Protein AF-A0A0F9LZ50-F1 (afdb_monomer)

Mean predicted aligned error: 14.3 Å

Secondary structure (DSSP, 8-state):
---------TTS----------EEEEEEEE-TT-------SEEEEPP--EEEEE-STT-EEETTEEEE-SEEEEEEEEEEEES-EEEEEEEEETTTTEEEEE---EEE--SSS--EEEEEEEEEEEESS-EEEEEEEEESS--TTTTT------SSSPEEEEEEEEEE-------EEEE-PPPTT--S-PPPSS-------EEEEE-STT-EEETTEEE--SS------------

Sequence (235 aa):
MFGSALRVALGQGLRVVPLVGVGFLIQDVKDEGVAGGTSSTGANTRVLNTVIVNTIPGAFLGSNQFTLDTGDYEIEAYVPTINSGRNRLYLYNVTDASVILIGQSCFSNLGGTAGGGMGFLRGRITLAATKTLELRQEIETGEVTNGFGVAMSDGVNKEVYATIYISEVSTVQNLLHVRDKKSTTVDGGTPSVGNNIRALNDAVTNEISGASVASDQITLGNGAYEIKAFVPCFR

Foldseek 3Di:
DDDDDDDDDPDDDPPPPPPPQQKWKWFDWAAAQAALFKDAAFKDFHATDDTPDHNQPPWDDDPRKIKDFFAKKKKKKKFKAKQQAWKEKFKAFPPVRDTFWTWDIDGFHHDDPIGIDMHITIDMGGDHGMTIITMMMHGRHMDGRHRQHGGPNPVDDIDTGMMMMMGGPDDDPFDWDWDQDDDPPDDQDDDDPDDDQGDGDDGPGGRQPPWDDDPSDIDHDPDDDDDDDDDDDDD

Solvent-accessible surface area (backbone atoms only — not comparable to full-atom values): 13831 Å² total; per-residue (Å²): 136,82,83,82,74,88,80,78,73,92,83,66,84,84,74,77,73,68,83,63,76,43,29,36,31,37,24,19,69,38,58,58,59,43,49,48,26,62,37,54,61,39,82,37,78,50,65,44,79,40,77,80,42,77,60,44,81,82,48,48,80,55,97,50,31,34,37,42,50,57,44,37,33,41,40,39,36,43,31,47,32,27,30,18,32,51,28,28,29,32,38,31,32,64,74,76,73,41,79,76,44,72,27,49,81,40,71,15,48,68,62,101,62,85,16,64,41,68,36,41,30,66,53,74,47,76,37,93,46,70,39,40,30,35,50,31,34,39,23,62,36,46,24,78,57,31,19,29,21,76,46,80,58,77,86,77,56,67,29,76,40,27,42,38,42,36,30,68,47,79,77,82,74,61,46,73,41,72,36,66,69,68,62,91,98,53,79,99,72,82,88,65,96,73,94,75,87,66,63,41,74,37,75,80,39,77,58,38,80,80,47,47,72,54,96,54,37,79,46,70,62,95,76,90,78,89,85,86,86,86,81,93,83,84,135

Nearest PDB structures (foldseek):
  4ous-assembly1_A  TM=6.756E-01  e=1.251E-04  Danio rerio
  4oum-assembly1_A  TM=6.384E-01  e=9.171E-05  Homo sapiens
  3qd6-assembly2_F  TM=6.678E-01  e=5.060E-04  Homo sapiens
  4mxv-assembly1_D  TM=6.090E-01  e=5.195E-03  Homo sapiens
  1uyy-assembly2_B  TM=3.787E-01  e=2.651E-03  Cellvibrio mixtus

pLDDT: mean 83.64, std 17.59, range [32.91, 98.69]

Organism: NCBI:txid412755

Radius of gyration: 25.34 Å; Cα contacts (8 Å, |Δi|>4): 527; chains: 1; bounding box: 66×64×54 Å

Structure (mmCIF, N/CA/C/O backbone):
data_AF-A0A0F9LZ50-F1
#
_entry.id   AF-A0A0F9LZ50-F1
#
loop_
_atom_site.group_PDB
_atom_site.id
_atom_site.type_symbol
_atom_site.label_atom_id
_atom_site.label_alt_id
_atom_site.label_comp_id
_atom_site.label_asym_id
_atom_site.label_entity_id
_atom_site.label_seq_id
_atom_site.pdbx_PDB_ins_code
_atom_site.Cartn_x
_atom_site.Cartn_y
_atom_site.Cartn_z
_atom_site.occupancy
_atom_site.B_iso_or_equiv
_atom_site.auth_seq_id
_atom_site.auth_comp_id
_atom_site.auth_asym_id
_atom_site.auth_atom_id
_atom_site.pdbx_PDB_model_num
ATOM 1 N N . MET A 1 1 ? -42.767 35.396 10.242 1.00 39.97 1 MET A N 1
ATOM 2 C CA . MET A 1 1 ? -42.544 33.944 10.400 1.00 39.97 1 MET A CA 1
ATOM 3 C C . MET A 1 1 ? -41.087 33.749 10.762 1.00 39.97 1 MET A C 1
ATOM 5 O O . MET A 1 1 ? -40.223 34.015 9.940 1.00 39.97 1 MET A O 1
ATOM 9 N N . PHE A 1 2 ? -40.824 33.447 12.029 1.00 34.47 2 PHE A N 1
ATOM 10 C CA . PHE A 1 2 ? -39.474 33.310 12.563 1.00 34.47 2 PHE A CA 1
ATOM 11 C C . PHE A 1 2 ? -38.861 32.000 12.066 1.00 34.47 2 PHE A C 1
ATOM 13 O O . PHE A 1 2 ? -39.447 30.938 12.262 1.00 34.47 2 PHE A O 1
ATOM 20 N N . GLY A 1 3 ? -37.698 32.086 11.419 1.00 36.25 3 GLY A N 1
ATOM 21 C CA . GLY A 1 3 ? -36.883 30.921 11.099 1.00 36.25 3 GLY A CA 1
ATOM 22 C C . GLY A 1 3 ? -36.436 30.255 12.395 1.00 36.25 3 GLY A C 1
ATOM 23 O O . GLY A 1 3 ? -35.693 30.844 13.179 1.00 36.25 3 GLY A O 1
ATOM 24 N N . SER A 1 4 ? -36.927 29.046 12.652 1.00 35.16 4 SER A N 1
ATOM 25 C CA . SER A 1 4 ? -36.500 28.254 13.798 1.00 35.16 4 SER A CA 1
ATOM 26 C C . SER A 1 4 ? -35.109 27.690 13.517 1.00 35.16 4 SER A C 1
ATOM 28 O O . SER A 1 4 ? -34.963 26.691 12.815 1.00 35.16 4 SER A O 1
ATOM 30 N N . ALA A 1 5 ? -34.082 28.340 14.060 1.00 34.00 5 ALA A N 1
ATOM 31 C CA . ALA A 1 5 ? -32.766 27.737 14.191 1.00 34.00 5 ALA A CA 1
ATOM 32 C C . ALA A 1 5 ? -32.864 26.505 15.107 1.00 34.00 5 ALA A C 1
ATOM 34 O O . ALA A 1 5 ? -33.432 26.570 16.202 1.00 34.00 5 ALA A O 1
ATOM 35 N N . LEU A 1 6 ? -32.312 25.387 14.639 1.00 33.41 6 LEU A N 1
ATOM 36 C CA . LEU A 1 6 ? -32.170 24.137 15.376 1.00 33.41 6 LEU A CA 1
ATOM 37 C C . LEU A 1 6 ? -31.376 24.390 16.670 1.00 33.41 6 LEU A C 1
ATOM 39 O O . LEU A 1 6 ? -30.189 24.704 16.626 1.00 33.41 6 LEU A O 1
ATOM 43 N N . ARG A 1 7 ? -32.028 24.270 17.831 1.00 37.94 7 ARG A N 1
ATOM 44 C CA . ARG A 1 7 ? -31.359 24.303 19.140 1.00 37.94 7 ARG A CA 1
ATOM 45 C C . ARG A 1 7 ? -30.908 22.886 19.492 1.00 37.94 7 ARG A C 1
ATOM 47 O O . ARG A 1 7 ? -31.743 22.035 19.782 1.00 37.94 7 ARG A O 1
ATOM 54 N N . VAL A 1 8 ? -29.600 22.638 19.462 1.00 37.81 8 VAL A N 1
ATOM 55 C CA . VAL A 1 8 ? -28.998 21.383 19.938 1.00 37.81 8 VAL A CA 1
ATOM 56 C C . VAL A 1 8 ? -28.913 21.435 21.465 1.00 37.81 8 VAL A C 1
ATOM 58 O O . VAL A 1 8 ? -28.361 22.381 22.026 1.00 37.81 8 VAL A O 1
ATOM 61 N N . ALA A 1 9 ? -29.490 20.441 22.140 1.00 37.03 9 ALA A N 1
ATOM 62 C CA . ALA A 1 9 ? -29.395 20.302 23.587 1.00 37.03 9 ALA A CA 1
ATOM 63 C C . ALA A 1 9 ? -27.949 19.963 23.989 1.00 37.03 9 ALA A C 1
ATOM 65 O O . ALA A 1 9 ? -27.369 18.987 23.512 1.00 37.03 9 ALA A O 1
ATOM 66 N N . LEU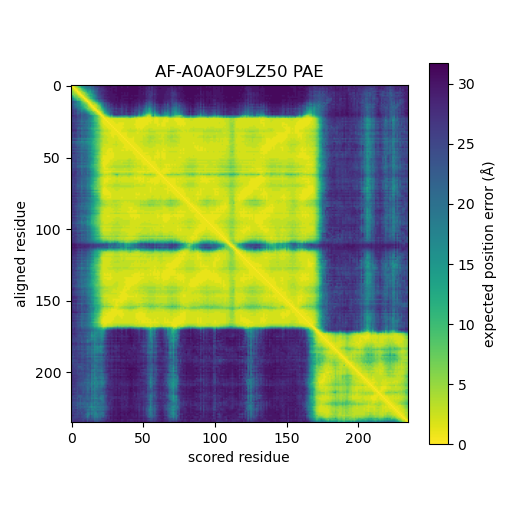 A 1 10 ? -27.374 20.778 24.874 1.00 43.84 10 LEU A N 1
ATOM 67 C CA . LEU A 1 10 ? -26.111 20.510 25.560 1.00 43.84 10 LEU A CA 1
ATOM 68 C C . LEU A 1 10 ? -26.287 19.231 26.396 1.00 43.84 10 LEU A C 1
ATOM 70 O O . LEU A 1 10 ? -26.940 19.267 27.435 1.00 43.84 10 LEU A O 1
ATOM 74 N N . GLY A 1 11 ? -25.771 18.091 25.927 1.00 41.59 11 GLY A N 1
ATOM 75 C CA . GLY A 1 11 ? -25.905 16.831 26.669 1.00 41.59 11 GLY A CA 1
ATOM 76 C C . GLY A 1 11 ? -25.261 15.588 26.055 1.00 41.59 11 GLY A C 1
ATOM 77 O O . GLY A 1 11 ? -24.896 14.690 26.801 1.00 41.59 11 GLY A O 1
ATOM 78 N N . GLN A 1 12 ? -25.053 15.529 24.739 1.00 41.41 12 GLN A N 1
ATOM 79 C CA . GLN A 1 12 ? -24.212 14.526 24.073 1.00 41.41 12 GLN A CA 1
ATOM 80 C C . GLN A 1 12 ? -23.581 15.221 22.867 1.00 41.41 12 GLN A C 1
ATOM 82 O O . GLN A 1 12 ? -24.294 15.815 22.058 1.00 41.41 12 GLN A O 1
ATOM 87 N N . GLY A 1 13 ? -22.250 15.244 22.797 1.00 35.62 13 GLY A N 1
ATOM 88 C CA . GLY A 1 13 ? -21.531 15.978 21.762 1.00 35.62 13 GLY A CA 1
ATOM 89 C C . GLY A 1 13 ? -21.979 15.539 20.372 1.00 35.62 13 GLY A C 1
ATOM 90 O O . GLY A 1 13 ? -21.878 14.365 20.025 1.00 35.62 13 GLY A O 1
ATOM 91 N N . LEU A 1 14 ? -22.435 16.490 19.558 1.00 35.56 14 LEU A N 1
ATOM 92 C CA . LEU A 1 14 ? -22.446 16.322 18.114 1.00 35.56 14 LEU A CA 1
ATOM 93 C C . LEU A 1 14 ? -20.980 16.205 17.681 1.00 35.56 14 LEU A C 1
ATOM 95 O O . LEU A 1 14 ? -20.334 17.199 17.353 1.00 35.56 14 LEU A O 1
ATOM 99 N N . ARG A 1 15 ? -20.430 14.990 17.712 1.00 41.78 15 ARG A N 1
ATOM 100 C CA . ARG A 1 15 ? -19.200 14.690 16.992 1.00 41.78 15 ARG A CA 1
ATOM 101 C C . ARG A 1 15 ? -19.603 14.564 15.530 1.00 41.78 15 ARG A C 1
ATOM 103 O O . ARG A 1 15 ? -19.824 13.470 15.024 1.00 41.78 15 ARG A O 1
ATOM 110 N N . VAL A 1 16 ? -19.717 15.708 14.855 1.00 32.91 16 VAL A N 1
ATOM 111 C CA . VAL A 1 16 ? -19.438 15.733 13.422 1.00 32.91 16 VAL A CA 1
ATOM 112 C C . VAL A 1 16 ? -17.995 15.252 13.340 1.00 32.91 16 VAL A C 1
ATOM 114 O O . VAL A 1 16 ? -17.081 16.000 13.670 1.00 32.91 16 VAL A O 1
ATOM 117 N N . VAL A 1 17 ? -17.786 13.970 13.044 1.00 42.19 17 VAL A N 1
ATOM 118 C CA . VAL A 1 17 ? -16.517 13.541 12.469 1.00 42.19 17 VAL A CA 1
ATOM 119 C C . VAL A 1 17 ? -16.655 14.011 11.039 1.00 42.19 17 VAL A C 1
ATOM 121 O O . VAL A 1 17 ? -17.386 13.368 10.280 1.00 42.19 17 VAL A O 1
ATOM 124 N N . PRO A 1 18 ? -16.104 15.176 10.655 1.00 38.25 18 PRO A N 1
ATOM 125 C CA . PRO A 1 18 ? -15.989 15.429 9.241 1.00 38.25 18 PRO A CA 1
ATOM 126 C C . PRO A 1 18 ? -15.269 14.204 8.679 1.00 38.25 18 PRO A C 1
ATOM 128 O O . PRO A 1 18 ? -14.261 13.767 9.239 1.00 38.25 18 PRO A O 1
ATOM 131 N N . LEU A 1 19 ? -15.777 13.641 7.588 1.00 45.00 19 LEU A N 1
ATOM 132 C CA . LEU A 1 19 ? -14.946 12.816 6.727 1.00 45.00 19 LEU A CA 1
ATOM 133 C C . LEU A 1 19 ? -13.920 13.763 6.075 1.00 45.00 19 LEU A C 1
ATOM 135 O O . LEU A 1 19 ? -13.904 13.949 4.865 1.00 45.00 19 LEU A O 1
ATOM 139 N N . VAL A 1 20 ? -13.093 14.442 6.882 1.00 48.53 20 VAL A N 1
ATOM 140 C CA . VAL A 1 20 ? -11.753 14.791 6.440 1.00 48.53 20 VAL A CA 1
ATOM 141 C C . VAL A 1 20 ? -11.175 13.419 6.185 1.00 48.53 20 VAL A C 1
ATOM 143 O O . VAL A 1 20 ? -11.044 12.648 7.131 1.00 48.53 20 VAL A O 1
ATOM 146 N N . GLY A 1 21 ? -10.998 13.052 4.917 1.00 54.62 21 GLY A N 1
ATOM 147 C CA . GLY A 1 21 ? -10.366 11.790 4.573 1.00 54.62 21 GLY A CA 1
ATOM 148 C C . GLY A 1 21 ? -9.048 11.729 5.328 1.00 54.62 21 GLY A C 1
ATOM 149 O O . GLY A 1 21 ? -8.116 12.445 4.970 1.00 54.62 21 GLY A O 1
ATOM 150 N N . VAL A 1 22 ? -9.016 10.956 6.416 1.00 66.50 22 VAL A N 1
ATOM 151 C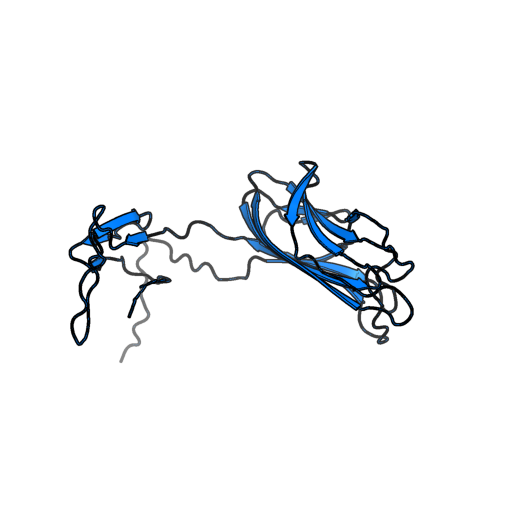 CA . VAL A 1 22 ? -7.811 10.739 7.204 1.00 66.50 22 VAL A CA 1
ATOM 152 C C . VAL A 1 22 ? -6.986 9.793 6.354 1.00 66.50 22 VAL A C 1
ATOM 154 O O . VAL A 1 22 ? -7.236 8.592 6.293 1.00 66.50 22 VAL A O 1
ATOM 157 N N . GLY A 1 23 ? -6.123 10.398 5.557 1.00 89.12 23 GLY A N 1
ATOM 158 C CA . GLY A 1 23 ? -5.354 9.765 4.514 1.00 89.12 23 GLY A CA 1
ATOM 159 C C . GLY A 1 23 ? -3.873 10.039 4.692 1.00 89.12 23 GLY A C 1
ATOM 160 O O . GLY A 1 23 ? -3.462 11.147 5.059 1.00 89.12 23 GLY A O 1
ATOM 161 N N . PHE A 1 24 ? -3.077 9.031 4.380 1.00 95.81 24 PHE A N 1
ATOM 162 C CA . PHE A 1 24 ? -1.648 9.150 4.177 1.00 95.81 24 PHE A CA 1
ATOM 163 C C . PHE A 1 24 ? -1.330 8.678 2.756 1.00 95.81 24 PHE A C 1
ATOM 165 O O . PHE A 1 24 ? -1.503 7.508 2.421 1.00 95.81 24 PHE A O 1
ATOM 172 N N . LEU A 1 25 ? -0.949 9.630 1.903 1.00 96.81 25 LEU A N 1
ATOM 173 C CA . LEU A 1 25 ? -0.619 9.435 0.496 1.00 96.81 25 LEU A CA 1
ATOM 174 C C . LEU A 1 25 ? 0.876 9.666 0.295 1.00 96.81 25 LEU A C 1
ATOM 176 O O . LEU A 1 25 ? 1.375 10.776 0.514 1.00 96.81 25 LEU A O 1
ATOM 180 N N . ILE A 1 26 ? 1.568 8.625 -0.158 1.00 98.19 26 ILE A N 1
ATOM 181 C CA . ILE A 1 26 ? 3.014 8.626 -0.369 1.00 98.19 26 ILE A CA 1
ATOM 182 C C . ILE A 1 26 ? 3.324 8.150 -1.784 1.00 98.19 26 ILE A C 1
ATOM 184 O O . ILE A 1 26 ? 2.657 7.251 -2.303 1.00 98.19 26 ILE A O 1
ATOM 188 N N . GLN A 1 27 ? 4.341 8.742 -2.405 1.00 98.50 27 GLN A N 1
ATOM 189 C CA . GLN A 1 27 ? 4.739 8.438 -3.773 1.00 98.50 27 GLN A CA 1
ATOM 190 C C . GLN A 1 27 ? 6.252 8.238 -3.934 1.00 98.50 27 GLN A C 1
ATOM 192 O O . GLN A 1 27 ? 7.057 8.798 -3.182 1.00 98.50 27 GLN A O 1
ATOM 197 N N . ASP A 1 28 ? 6.623 7.447 -4.946 1.00 98.38 28 ASP A N 1
ATOM 198 C CA . ASP A 1 28 ? 7.935 7.538 -5.602 1.00 98.38 28 ASP A CA 1
ATOM 199 C C . ASP A 1 28 ? 7.863 8.675 -6.612 1.00 98.38 28 ASP A C 1
ATOM 201 O O . ASP A 1 28 ? 7.183 8.528 -7.629 1.00 98.38 28 ASP A O 1
ATOM 205 N N . VAL A 1 29 ? 8.518 9.796 -6.329 1.00 98.19 29 VAL A N 1
ATOM 206 C CA . VAL A 1 29 ? 8.579 10.931 -7.249 1.00 98.19 29 VAL A CA 1
ATOM 207 C C . VAL A 1 29 ? 10.018 11.133 -7.688 1.00 98.19 29 VAL A C 1
ATOM 209 O O . VAL A 1 29 ? 10.925 11.211 -6.855 1.00 98.19 29 VAL A O 1
ATOM 212 N N . LYS A 1 30 ? 10.232 11.255 -8.994 1.00 98.06 30 LYS A N 1
ATOM 213 C CA . LYS A 1 30 ? 11.533 11.580 -9.578 1.00 98.06 30 LYS A CA 1
ATOM 214 C C . LYS A 1 30 ? 11.432 12.819 -10.452 1.00 98.06 30 LYS A C 1
ATOM 216 O O . LYS A 1 30 ? 10.338 13.230 -10.842 1.00 98.06 30 LYS A O 1
ATOM 221 N N . ASP A 1 31 ? 12.578 13.430 -10.722 1.00 98.00 31 ASP A N 1
ATOM 222 C CA . ASP A 1 31 ? 12.644 14.544 -11.661 1.00 98.00 31 ASP A CA 1
ATOM 223 C C . ASP A 1 31 ? 12.223 14.097 -13.068 1.00 98.00 31 ASP A C 1
ATOM 225 O O . ASP A 1 31 ? 12.249 12.908 -13.399 1.00 98.00 31 ASP A O 1
ATOM 229 N N . GLU A 1 32 ? 11.806 15.069 -13.875 1.00 97.44 32 GLU A N 1
ATOM 230 C CA . GLU A 1 32 ? 11.389 14.865 -15.263 1.00 97.44 32 GLU A CA 1
ATOM 231 C C . GLU A 1 32 ? 12.451 14.078 -16.051 1.00 97.44 32 GLU A C 1
ATOM 233 O O . GLU A 1 32 ? 13.658 14.272 -15.879 1.00 97.44 32 GLU A O 1
ATOM 238 N N . GLY A 1 33 ? 11.997 13.116 -16.861 1.00 96.31 33 GLY A N 1
ATOM 239 C CA . GLY A 1 33 ? 12.872 12.297 -17.701 1.00 96.31 33 GLY A CA 1
ATOM 240 C C . GLY A 1 33 ? 13.669 11.208 -16.972 1.00 96.31 33 GLY A C 1
ATOM 241 O O . GLY A 1 33 ? 14.345 10.404 -17.620 1.00 96.31 33 GLY A O 1
ATOM 242 N N . VAL A 1 34 ? 13.583 11.116 -15.642 1.00 97.62 34 VAL A N 1
ATOM 243 C CA . VAL A 1 34 ? 14.293 10.089 -14.870 1.00 97.62 34 VAL A CA 1
ATOM 244 C C . VAL A 1 34 ? 13.470 8.807 -14.805 1.00 97.62 34 VAL A C 1
ATOM 246 O O . VAL A 1 34 ? 12.376 8.788 -14.247 1.00 97.62 34 VAL A O 1
ATOM 249 N N . ALA A 1 35 ? 14.018 7.702 -15.319 1.00 95.75 35 ALA A N 1
ATOM 250 C CA . ALA A 1 35 ? 13.369 6.389 -15.304 1.00 95.75 35 ALA A CA 1
ATOM 251 C C . ALA A 1 35 ? 13.131 5.825 -13.884 1.00 95.75 35 ALA A C 1
ATOM 253 O O . ALA A 1 35 ? 13.821 6.155 -12.908 1.00 95.75 35 ALA A O 1
ATOM 254 N N . GLY A 1 36 ? 12.187 4.884 -13.776 1.00 95.19 36 GLY A N 1
ATOM 255 C CA . GLY A 1 36 ? 11.810 4.222 -12.523 1.00 95.19 36 GLY A CA 1
ATOM 256 C C . GLY A 1 36 ? 12.948 3.432 -11.872 1.00 95.19 36 GLY A C 1
ATOM 257 O O . GLY A 1 36 ? 12.949 3.245 -10.655 1.00 95.19 36 GLY A O 1
ATOM 258 N N . GLY A 1 37 ? 13.984 3.075 -12.630 1.00 95.75 37 GLY A N 1
ATOM 259 C CA . GLY A 1 37 ? 15.165 2.370 -12.143 1.00 95.75 37 GLY A CA 1
ATOM 260 C C . GLY A 1 37 ? 15.150 0.882 -12.479 1.00 95.75 37 GLY A C 1
ATOM 261 O O . GLY A 1 37 ? 14.170 0.340 -12.992 1.00 95.75 37 GLY A O 1
ATOM 262 N N . THR A 1 38 ? 16.277 0.232 -12.191 1.00 95.56 38 THR A N 1
ATOM 263 C CA . THR A 1 38 ? 16.490 -1.200 -12.418 1.00 95.56 38 THR A CA 1
ATOM 264 C C . THR A 1 38 ? 15.651 -2.044 -11.466 1.00 95.56 38 THR A C 1
ATOM 266 O O . THR A 1 38 ? 15.689 -1.834 -10.256 1.00 95.56 38 THR A O 1
ATOM 269 N N . SER A 1 39 ? 14.980 -3.052 -12.014 1.00 95.19 39 SER A N 1
ATOM 270 C CA . SER A 1 39 ? 14.388 -4.146 -11.248 1.00 95.19 39 SER A CA 1
ATOM 271 C C . SER A 1 39 ? 15.279 -5.387 -11.285 1.00 95.19 39 SER A C 1
ATOM 273 O O . SER A 1 39 ? 15.982 -5.624 -12.267 1.00 95.19 39 SER A O 1
ATOM 275 N N . SER A 1 40 ? 15.252 -6.190 -10.223 1.00 96.81 40 SER A N 1
ATOM 276 C CA . SER A 1 40 ? 15.987 -7.459 -10.131 1.00 96.81 40 SER A CA 1
ATOM 277 C C . SER A 1 40 ? 15.026 -8.632 -9.951 1.00 96.81 40 SER A C 1
ATOM 279 O O . SER A 1 40 ? 13.919 -8.453 -9.453 1.00 96.81 40 SER A O 1
ATOM 281 N N . THR A 1 41 ? 15.432 -9.846 -10.321 1.00 97.06 41 THR A N 1
ATOM 282 C CA . THR A 1 41 ? 14.652 -11.050 -9.994 1.00 97.06 41 THR A CA 1
ATOM 283 C C . THR A 1 41 ? 14.545 -11.224 -8.474 1.00 97.06 41 THR A C 1
ATOM 285 O O . THR A 1 41 ? 15.541 -11.098 -7.761 1.00 97.06 41 THR A O 1
ATOM 288 N N . GLY A 1 42 ? 13.345 -11.537 -7.986 1.00 97.56 42 GLY A N 1
ATOM 289 C CA . GLY A 1 42 ? 13.014 -11.699 -6.572 1.00 97.56 42 GLY A CA 1
ATOM 290 C C . GLY A 1 42 ? 12.294 -10.489 -5.972 1.00 97.56 42 GLY A C 1
ATOM 291 O O . GLY A 1 42 ? 11.642 -9.707 -6.671 1.00 97.56 42 GLY A O 1
ATOM 292 N N . ALA A 1 43 ? 12.413 -10.338 -4.654 1.00 97.25 43 ALA A N 1
ATOM 293 C CA . ALA A 1 43 ? 11.794 -9.250 -3.909 1.00 97.25 43 ALA A CA 1
ATOM 294 C C . ALA A 1 43 ? 12.595 -7.948 -4.048 1.00 97.25 43 ALA A C 1
ATOM 296 O O . ALA A 1 43 ? 13.770 -7.878 -3.691 1.00 97.25 43 ALA A O 1
ATOM 297 N N . ASN A 1 44 ? 11.927 -6.892 -4.500 1.00 97.69 44 ASN A N 1
ATOM 298 C CA . ASN A 1 44 ? 12.491 -5.555 -4.632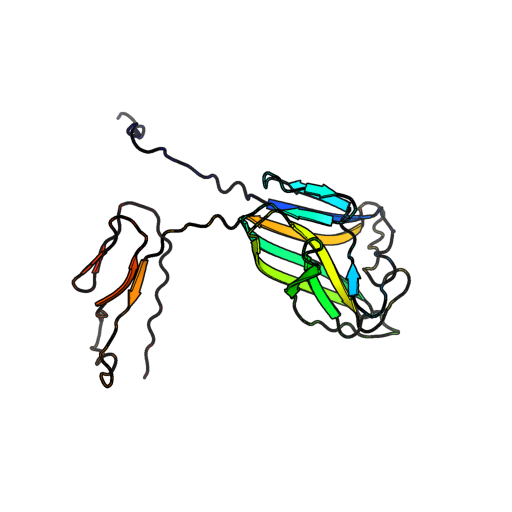 1.00 97.69 44 ASN A CA 1
ATOM 299 C C . ASN A 1 44 ? 11.724 -4.577 -3.744 1.00 97.69 44 ASN A C 1
ATOM 301 O O . ASN A 1 44 ? 10.497 -4.516 -3.824 1.00 97.69 44 ASN A O 1
ATOM 305 N N . THR A 1 45 ? 12.420 -3.770 -2.946 1.00 97.62 45 THR A N 1
ATOM 306 C CA . THR A 1 45 ? 11.788 -2.663 -2.216 1.00 97.62 45 THR A CA 1
ATOM 307 C C . THR A 1 45 ? 11.539 -1.503 -3.178 1.00 97.62 45 THR A C 1
ATOM 309 O O . THR A 1 45 ? 12.460 -1.027 -3.841 1.00 97.62 45 THR A O 1
ATOM 312 N N . ARG A 1 46 ? 10.284 -1.057 -3.275 1.00 97.44 46 ARG A N 1
ATOM 313 C CA . ARG A 1 46 ? 9.912 0.120 -4.066 1.00 97.44 46 ARG A CA 1
ATOM 314 C C . ARG A 1 46 ? 10.353 1.380 -3.337 1.00 97.44 46 ARG A C 1
ATOM 316 O O . ARG A 1 46 ? 10.338 1.423 -2.108 1.00 97.44 46 ARG A O 1
ATOM 323 N N . VAL A 1 47 ? 10.753 2.393 -4.100 1.00 96.94 47 VAL A N 1
ATOM 324 C CA . VAL A 1 47 ? 11.099 3.690 -3.522 1.00 96.94 47 VAL A CA 1
ATOM 325 C C . VAL A 1 47 ? 9.811 4.451 -3.178 1.00 96.94 47 VAL A C 1
ATOM 327 O O . VAL A 1 47 ? 8.834 4.371 -3.905 1.00 96.94 47 VAL A O 1
ATOM 330 N N . LEU A 1 48 ? 9.784 5.149 -2.052 1.00 98.25 48 LEU A N 1
ATOM 331 C CA . LEU A 1 48 ? 8.755 6.043 -1.544 1.00 98.25 48 LEU A CA 1
ATOM 332 C C . LEU A 1 48 ? 9.512 7.199 -0.896 1.00 98.25 48 LEU A C 1
ATOM 334 O O . LEU A 1 48 ? 10.216 7.020 0.099 1.00 98.25 48 LEU A O 1
ATOM 338 N N . ASN A 1 49 ? 9.426 8.383 -1.491 1.00 98.00 49 ASN A N 1
ATOM 339 C CA . ASN A 1 49 ? 10.285 9.510 -1.122 1.00 98.00 49 ASN A CA 1
ATOM 340 C C . ASN A 1 49 ? 9.519 10.815 -0.884 1.00 98.00 49 ASN A C 1
ATOM 342 O O . ASN A 1 49 ? 10.088 11.756 -0.336 1.00 98.00 49 ASN A O 1
ATOM 346 N N . THR A 1 50 ? 8.238 10.868 -1.251 1.00 98.06 50 THR A N 1
ATOM 347 C CA . THR A 1 50 ? 7.445 12.094 -1.196 1.00 98.06 50 THR A CA 1
ATOM 348 C C . THR A 1 50 ? 6.116 11.842 -0.505 1.00 98.06 50 THR A C 1
ATOM 350 O O . THR A 1 50 ? 5.337 10.989 -0.925 1.00 98.06 50 THR A O 1
ATOM 353 N N . VAL A 1 51 ? 5.834 12.622 0.537 1.00 97.94 51 VAL A N 1
ATOM 354 C CA . VAL A 1 51 ? 4.514 12.686 1.174 1.00 97.94 51 VAL A CA 1
ATOM 355 C C . VAL A 1 51 ? 3.683 13.748 0.461 1.00 97.94 51 VAL A C 1
ATOM 357 O O . VAL A 1 51 ? 4.073 14.912 0.432 1.00 97.94 51 VAL A O 1
ATOM 360 N N . ILE A 1 52 ? 2.537 13.354 -0.093 1.00 96.44 52 ILE A N 1
ATOM 361 C CA . ILE A 1 52 ? 1.602 14.272 -0.765 1.00 96.44 52 ILE A CA 1
ATOM 362 C C . ILE A 1 52 ? 0.556 14.786 0.221 1.00 96.44 52 ILE A C 1
ATOM 364 O O . ILE A 1 52 ? 0.270 15.978 0.281 1.00 96.44 52 ILE A O 1
ATOM 368 N N . VAL A 1 53 ? -0.001 13.876 1.019 1.00 93.75 53 VAL A N 1
ATOM 369 C CA . VAL A 1 53 ? -0.950 14.181 2.091 1.00 93.75 53 VAL A CA 1
ATOM 370 C C . VAL A 1 53 ? -0.592 13.304 3.271 1.00 93.75 53 VAL A C 1
ATOM 372 O O . VAL A 1 53 ? -0.381 12.110 3.094 1.00 93.75 53 VAL A O 1
ATOM 375 N N . ASN A 1 54 ? -0.566 13.869 4.472 1.00 94.38 54 ASN A N 1
ATOM 376 C CA . ASN A 1 54 ? -0.549 13.087 5.695 1.00 94.38 54 ASN A CA 1
ATOM 377 C C . ASN A 1 54 ? -1.454 13.745 6.727 1.00 94.38 54 ASN A C 1
ATOM 379 O O . ASN A 1 54 ? -1.184 14.846 7.202 1.00 94.38 54 ASN A O 1
ATOM 383 N N . THR A 1 55 ? -2.547 13.068 7.034 1.00 91.69 55 THR A N 1
ATOM 384 C CA . THR A 1 55 ? -3.520 13.499 8.043 1.00 91.69 55 THR A CA 1
ATOM 385 C C . THR A 1 55 ? -3.725 12.443 9.124 1.00 91.69 55 THR A C 1
ATOM 387 O O . THR A 1 55 ? -4.483 12.693 10.055 1.00 91.69 55 THR A O 1
ATOM 390 N N . ILE A 1 56 ? -3.028 11.302 9.025 1.00 91.44 56 ILE A N 1
ATOM 391 C CA . ILE A 1 56 ? -3.011 10.245 10.037 1.00 91.44 56 ILE A CA 1
ATOM 392 C C . ILE A 1 56 ? -2.009 10.657 11.130 1.00 91.44 56 ILE A C 1
ATOM 394 O O . ILE A 1 56 ? -0.811 10.761 10.845 1.00 91.44 56 ILE A O 1
ATOM 398 N N . PRO A 1 57 ? -2.447 10.922 12.375 1.00 89.00 57 PRO A N 1
ATOM 399 C CA . PRO A 1 57 ? -1.530 11.239 13.466 1.00 89.00 57 PRO A CA 1
ATOM 400 C C . PRO A 1 57 ? -0.523 10.105 13.698 1.00 89.00 57 PRO A C 1
ATOM 402 O O . PRO A 1 57 ? -0.884 8.936 13.648 1.00 89.00 57 PRO A O 1
ATOM 405 N N . GLY A 1 58 ? 0.746 10.444 13.938 1.00 91.12 58 GLY A N 1
ATOM 406 C CA . GLY A 1 58 ? 1.807 9.457 14.193 1.00 91.12 58 GLY A CA 1
ATOM 407 C C . GLY A 1 58 ? 2.353 8.751 12.945 1.00 91.12 58 GLY A C 1
ATOM 408 O O . GLY A 1 58 ? 3.473 8.238 12.975 1.00 91.12 58 GLY A O 1
ATOM 409 N N . ALA A 1 59 ? 1.641 8.796 11.814 1.00 96.44 59 ALA A N 1
ATOM 410 C CA . ALA A 1 59 ? 2.177 8.297 10.557 1.00 96.44 59 ALA A CA 1
ATOM 411 C C . ALA A 1 59 ? 3.310 9.199 10.049 1.00 96.44 59 ALA A C 1
ATOM 413 O O . ALA A 1 59 ? 3.189 10.427 10.050 1.00 96.44 59 ALA A O 1
ATOM 414 N N . PHE A 1 60 ? 4.410 8.610 9.580 1.00 96.56 60 PHE A N 1
ATOM 415 C CA . PHE A 1 60 ? 5.492 9.356 8.934 1.00 96.56 60 PHE A CA 1
ATOM 416 C C . PHE A 1 60 ? 6.192 8.522 7.859 1.00 96.56 60 PHE A C 1
ATOM 418 O O . PHE A 1 60 ? 6.123 7.297 7.867 1.00 96.56 60 PHE A O 1
ATOM 425 N N . LEU A 1 61 ? 6.876 9.200 6.932 1.00 98.38 61 LEU A N 1
ATOM 426 C CA . LEU A 1 61 ? 7.786 8.603 5.951 1.00 98.38 61 LEU A CA 1
ATOM 427 C C . LEU A 1 61 ? 9.226 8.958 6.335 1.00 98.38 61 LEU A C 1
ATOM 429 O O . LEU A 1 61 ? 9.542 10.136 6.500 1.00 98.38 61 LEU A O 1
ATOM 433 N N . GLY A 1 62 ? 10.102 7.963 6.450 1.00 95.25 62 GLY A N 1
ATOM 434 C CA . GLY A 1 62 ? 11.526 8.147 6.712 1.00 95.25 62 GLY A CA 1
ATOM 435 C C . GLY A 1 62 ? 12.364 7.061 6.043 1.00 95.25 62 GLY A C 1
ATOM 436 O O . GLY A 1 62 ? 12.047 5.881 6.133 1.00 95.25 62 GLY A O 1
ATOM 437 N N . SER A 1 63 ? 13.448 7.453 5.368 1.00 91.31 63 SER A N 1
ATOM 438 C CA . SER A 1 63 ? 14.414 6.528 4.750 1.00 91.31 63 SER A CA 1
ATOM 439 C C . SER A 1 63 ? 13.773 5.402 3.923 1.00 91.31 63 SER A C 1
ATOM 441 O O . SER A 1 63 ? 14.116 4.236 4.093 1.00 91.31 63 SER A O 1
ATOM 443 N N . ASN A 1 64 ? 12.850 5.754 3.021 1.00 94.19 64 ASN A N 1
ATOM 444 C CA . ASN A 1 64 ? 12.141 4.815 2.140 1.00 94.19 64 ASN A CA 1
ATOM 445 C C . ASN A 1 64 ? 11.154 3.847 2.829 1.00 94.19 64 ASN A C 1
ATOM 447 O O . ASN A 1 64 ? 10.675 2.886 2.230 1.00 94.19 64 ASN A O 1
ATOM 451 N N . GLN A 1 65 ? 10.846 4.088 4.096 1.00 98.00 65 GLN A N 1
ATOM 452 C CA . GLN A 1 65 ? 9.920 3.284 4.881 1.00 98.00 65 GLN A CA 1
ATOM 453 C C . GLN A 1 65 ? 8.934 4.211 5.569 1.00 98.00 65 GLN A C 1
ATOM 455 O O . GLN A 1 65 ? 9.248 5.363 5.865 1.00 98.00 65 GLN A O 1
ATOM 460 N N . PHE A 1 66 ? 7.730 3.729 5.829 1.00 98.50 66 PHE A N 1
ATOM 461 C CA . PHE A 1 66 ? 6.732 4.517 6.533 1.00 98.50 66 PHE A CA 1
ATOM 462 C C . PHE A 1 66 ? 6.290 3.798 7.790 1.00 98.50 66 PHE A C 1
ATOM 464 O O . PHE A 1 66 ? 6.266 2.570 7.838 1.00 98.50 66 PHE A O 1
ATOM 471 N N . THR A 1 67 ? 5.956 4.557 8.821 1.00 98.12 67 THR A N 1
ATOM 472 C CA . THR A 1 67 ? 5.429 3.990 10.055 1.00 98.12 67 THR A CA 1
ATOM 473 C C . THR A 1 67 ? 3.951 4.269 10.176 1.00 98.12 67 THR A C 1
ATOM 475 O O . THR A 1 67 ? 3.473 5.334 9.785 1.00 98.12 67 THR A O 1
ATOM 478 N N . LEU A 1 68 ? 3.246 3.311 10.759 1.00 97.31 68 LEU A N 1
ATOM 479 C CA . LEU A 1 68 ? 1.876 3.457 11.221 1.00 97.31 68 LEU A CA 1
ATOM 480 C C . LEU A 1 68 ? 1.830 3.000 12.675 1.00 97.31 68 LEU A C 1
ATOM 482 O O . LEU A 1 68 ? 2.506 2.031 13.035 1.00 97.31 68 LEU A O 1
ATOM 486 N N . ASP A 1 69 ? 1.056 3.702 13.494 1.00 96.31 69 ASP A N 1
ATOM 487 C CA . ASP A 1 69 ? 0.794 3.307 14.874 1.00 96.31 69 ASP A CA 1
ATOM 488 C C . ASP A 1 69 ? -0.183 2.117 14.935 1.00 96.31 69 ASP A C 1
ATOM 490 O O . ASP A 1 69 ? -0.513 1.486 13.929 1.00 96.31 69 ASP A O 1
ATOM 494 N N . THR A 1 70 ? -0.595 1.746 16.147 1.00 94.19 70 THR A N 1
ATOM 495 C CA . THR A 1 70 ? -1.651 0.745 16.338 1.00 94.19 70 THR A CA 1
ATOM 496 C C . THR A 1 70 ? -2.967 1.232 15.727 1.00 94.19 70 THR A C 1
ATOM 498 O O . THR A 1 70 ? -3.340 2.392 15.902 1.00 94.19 70 THR A O 1
ATOM 501 N N . GLY A 1 71 ? -3.685 0.352 15.035 1.00 90.94 71 GLY A N 1
ATOM 502 C CA . GLY A 1 71 ? -4.932 0.714 14.370 1.00 90.94 71 GLY A CA 1
ATOM 503 C C . GLY A 1 71 ? -5.338 -0.245 13.260 1.00 90.94 71 GLY A C 1
ATOM 504 O O . GLY A 1 71 ? -4.584 -1.139 12.869 1.00 90.94 71 GLY A O 1
ATOM 505 N N . ASP A 1 72 ? -6.547 -0.033 12.750 1.00 89.94 72 ASP A N 1
ATOM 506 C CA . ASP A 1 72 ? -7.042 -0.685 11.544 1.00 89.94 72 ASP A CA 1
ATOM 507 C C . ASP A 1 72 ? -6.850 0.258 10.354 1.00 89.94 72 ASP A C 1
ATOM 509 O O . ASP A 1 72 ? -7.192 1.439 10.419 1.00 89.94 72 ASP A O 1
ATOM 513 N N . TYR A 1 73 ? -6.329 -0.261 9.247 1.00 92.44 73 TYR A N 1
ATOM 514 C CA . TYR A 1 73 ? -6.016 0.535 8.063 1.00 92.44 73 TYR A CA 1
ATOM 515 C C . TYR A 1 73 ? -6.540 -0.135 6.800 1.00 92.44 73 TYR A C 1
ATOM 517 O O . TYR A 1 73 ? -6.424 -1.350 6.641 1.00 92.44 73 TYR A O 1
ATOM 525 N N . GLU A 1 74 ? -7.077 0.659 5.876 1.00 94.06 74 GLU A N 1
ATOM 526 C CA . GLU A 1 74 ? -7.325 0.259 4.495 1.00 94.06 74 GLU A CA 1
ATOM 527 C C . GLU A 1 74 ? -6.213 0.849 3.635 1.00 94.06 74 GLU A C 1
ATOM 529 O O . GLU A 1 74 ? -5.962 2.055 3.656 1.00 94.06 74 GLU A O 1
ATOM 534 N N . ILE A 1 75 ? -5.518 -0.035 2.925 1.00 96.38 75 ILE A N 1
ATOM 535 C CA . ILE A 1 75 ? -4.317 0.278 2.162 1.00 96.38 75 ILE A CA 1
ATOM 536 C C . ILE A 1 75 ? -4.566 -0.072 0.710 1.00 96.38 75 ILE A C 1
ATOM 538 O O . ILE A 1 75 ? -5.095 -1.141 0.402 1.00 96.38 75 ILE A O 1
ATOM 542 N N . GLU A 1 76 ? -4.134 0.818 -0.167 1.00 97.00 76 GLU A N 1
ATOM 543 C CA . GLU A 1 76 ? -4.159 0.657 -1.607 1.00 97.00 76 GLU A CA 1
ATOM 544 C C . GLU A 1 76 ? -2.823 1.113 -2.197 1.00 97.00 76 GLU A C 1
ATOM 546 O O . GLU A 1 76 ? -2.298 2.158 -1.819 1.00 97.00 76 GLU A O 1
ATOM 551 N N . ALA A 1 77 ? -2.243 0.333 -3.106 1.00 97.81 77 ALA A N 1
ATOM 552 C CA . ALA A 1 77 ? -0.978 0.658 -3.742 1.00 97.81 77 ALA A CA 1
ATOM 553 C C . ALA A 1 77 ? -0.947 0.261 -5.219 1.00 97.81 77 ALA A C 1
ATOM 555 O O . ALA A 1 77 ? -1.476 -0.781 -5.619 1.00 97.81 77 ALA A O 1
ATOM 556 N N . TYR A 1 78 ? -0.256 1.088 -6.000 1.00 96.50 78 TYR A N 1
ATOM 557 C CA . TYR A 1 78 ? -0.129 0.992 -7.448 1.00 96.50 78 TYR A CA 1
ATOM 558 C C . TYR A 1 78 ? 1.323 1.200 -7.868 1.00 96.50 78 TYR A C 1
ATOM 560 O O . TYR A 1 78 ? 1.961 2.160 -7.427 1.00 96.50 78 TYR A O 1
ATOM 568 N N . VAL A 1 79 ? 1.833 0.338 -8.752 1.00 96.81 79 VAL A N 1
ATOM 569 C CA . VAL A 1 79 ? 3.141 0.531 -9.400 1.00 96.81 79 VAL A CA 1
ATOM 570 C C . VAL A 1 79 ? 3.088 0.097 -10.867 1.00 96.81 79 VAL A C 1
ATOM 572 O O . VAL A 1 79 ? 2.391 -0.871 -11.184 1.00 96.81 79 VAL A O 1
ATOM 575 N N . PRO A 1 80 ? 3.837 0.741 -11.774 1.00 94.69 80 PRO A N 1
ATOM 576 C CA . PRO A 1 80 ? 4.052 0.209 -13.106 1.00 94.69 80 PRO A CA 1
ATOM 577 C C . PRO A 1 80 ? 5.013 -0.985 -13.056 1.00 94.69 80 PRO A C 1
ATOM 579 O O . PRO A 1 80 ? 5.900 -1.084 -12.202 1.00 94.69 80 PRO A O 1
ATOM 582 N N . THR A 1 81 ? 4.832 -1.899 -14.003 1.00 89.50 81 THR A N 1
ATOM 583 C CA . THR A 1 81 ? 5.662 -3.095 -14.177 1.00 89.50 81 THR A CA 1
ATOM 584 C C . THR A 1 81 ? 6.046 -3.206 -15.639 1.00 89.50 81 THR A C 1
ATOM 586 O O . THR A 1 81 ? 5.170 -3.075 -16.495 1.00 89.50 81 THR A O 1
ATOM 589 N N . ILE A 1 82 ? 7.310 -3.478 -15.941 1.00 90.38 82 ILE A N 1
ATOM 590 C CA . ILE A 1 82 ? 7.772 -3.649 -17.319 1.00 90.38 82 ILE A CA 1
ATOM 591 C C . ILE A 1 82 ? 8.703 -4.849 -17.401 1.00 90.38 82 ILE A C 1
ATOM 593 O O . ILE A 1 82 ? 9.526 -5.045 -16.507 1.00 90.38 82 ILE A O 1
ATOM 597 N N . ASN A 1 83 ? 8.529 -5.671 -18.438 1.00 91.06 83 ASN A N 1
ATOM 598 C CA . ASN A 1 83 ? 9.386 -6.828 -18.724 1.00 91.06 83 ASN A CA 1
ATOM 599 C C . ASN A 1 83 ? 9.647 -7.744 -17.514 1.00 91.06 83 ASN A C 1
ATOM 601 O O . ASN A 1 83 ? 10.696 -8.368 -17.405 1.00 91.06 83 ASN A O 1
ATOM 605 N N . SER A 1 84 ? 8.685 -7.825 -16.592 1.00 91.81 84 SER A N 1
ATOM 606 C CA . SER A 1 84 ? 8.888 -8.430 -15.275 1.00 91.81 84 SER A CA 1
ATOM 607 C C . SER A 1 84 ? 8.517 -9.911 -15.241 1.00 91.81 84 SER A C 1
ATOM 609 O O . SER A 1 84 ? 8.825 -10.592 -14.263 1.00 91.81 84 SER A O 1
ATOM 611 N N . GLY A 1 85 ? 7.811 -10.407 -16.264 1.00 93.44 85 GLY A N 1
ATOM 612 C CA . GLY A 1 85 ? 7.171 -11.717 -16.228 1.00 93.44 85 GLY A CA 1
ATOM 613 C C . GLY A 1 85 ? 6.093 -11.729 -15.151 1.00 93.44 85 GLY A C 1
ATOM 614 O O . GLY A 1 85 ? 5.354 -10.753 -14.968 1.00 93.44 85 GLY A O 1
ATOM 615 N N . ARG A 1 86 ? 6.014 -12.822 -14.395 1.00 94.75 86 ARG A N 1
ATOM 616 C CA . ARG A 1 86 ? 5.179 -12.916 -13.196 1.00 94.75 86 ARG A CA 1
ATOM 617 C C . ARG A 1 86 ? 5.669 -11.926 -12.152 1.00 94.75 86 ARG A C 1
ATOM 619 O O . ARG A 1 86 ? 6.844 -11.891 -11.800 1.00 94.75 86 ARG A O 1
ATOM 626 N N . ASN A 1 87 ? 4.745 -11.146 -11.620 1.00 95.75 87 ASN A N 1
ATOM 627 C CA . ASN A 1 87 ? 5.045 -10.168 -10.593 1.00 95.75 87 ASN A CA 1
ATOM 628 C C . ASN A 1 87 ? 3.856 -9.982 -9.646 1.00 95.75 87 ASN A C 1
ATOM 630 O O . ASN A 1 87 ? 2.727 -10.362 -9.966 1.00 95.75 87 ASN A O 1
ATOM 634 N N . ARG A 1 88 ? 4.110 -9.436 -8.456 1.00 96.44 88 ARG A N 1
ATOM 635 C CA . ARG A 1 88 ? 3.067 -8.996 -7.514 1.00 96.44 88 ARG A CA 1
ATOM 636 C C . ARG A 1 88 ? 3.634 -8.039 -6.479 1.00 96.44 88 ARG A C 1
ATOM 638 O O . ARG A 1 88 ? 4.832 -8.059 -6.219 1.00 96.44 88 ARG A O 1
ATOM 645 N N . LEU A 1 89 ? 2.773 -7.246 -5.855 1.00 98.19 89 LEU A N 1
ATOM 646 C CA . LEU A 1 89 ? 3.156 -6.380 -4.740 1.00 98.19 89 LEU A CA 1
ATOM 647 C C . LEU A 1 89 ? 2.966 -7.070 -3.386 1.00 98.19 89 LEU A C 1
ATOM 649 O O . LEU A 1 89 ? 2.108 -7.940 -3.238 1.00 98.19 89 LEU A O 1
ATOM 653 N N . TYR A 1 90 ? 3.715 -6.617 -2.387 1.00 96.44 90 TYR A N 1
ATOM 654 C CA . TYR A 1 90 ? 3.523 -6.948 -0.981 1.00 96.44 90 TYR A CA 1
ATOM 655 C C . TYR A 1 90 ? 3.688 -5.707 -0.119 1.00 96.44 90 TYR A C 1
ATOM 657 O O . TYR A 1 90 ? 4.568 -4.884 -0.368 1.00 96.44 90 TYR A O 1
ATOM 665 N N . LEU A 1 91 ? 2.911 -5.630 0.953 1.00 98.44 91 LEU A N 1
ATOM 666 C CA . LEU A 1 91 ? 3.234 -4.771 2.077 1.00 98.44 91 LEU A CA 1
ATOM 667 C C . LEU A 1 91 ? 4.053 -5.589 3.072 1.00 98.44 91 LEU A C 1
ATOM 669 O O . LEU A 1 91 ? 3.571 -6.592 3.609 1.00 98.44 91 LEU A O 1
ATOM 673 N N . TYR A 1 92 ? 5.297 -5.178 3.286 1.00 98.69 92 TYR A N 1
ATOM 674 C CA . TYR A 1 92 ? 6.221 -5.852 4.183 1.00 98.69 92 TYR A CA 1
ATOM 675 C C . TYR A 1 92 ? 6.357 -5.073 5.486 1.00 98.69 92 TYR A C 1
ATOM 677 O O . TYR A 1 92 ? 6.628 -3.875 5.483 1.00 98.69 92 TYR A O 1
ATOM 685 N N . ASN A 1 93 ? 6.180 -5.771 6.600 1.00 98.44 93 ASN A N 1
ATOM 686 C CA . ASN A 1 93 ? 6.441 -5.280 7.938 1.00 98.44 93 ASN A CA 1
ATOM 687 C C . ASN A 1 93 ? 7.913 -5.523 8.269 1.00 98.44 93 ASN A C 1
ATOM 689 O O . ASN A 1 93 ? 8.341 -6.655 8.502 1.00 98.44 93 ASN A O 1
ATOM 693 N N . VAL A 1 94 ? 8.685 -4.440 8.264 1.00 98.38 94 VAL A N 1
ATOM 694 C CA . VAL A 1 94 ? 10.124 -4.441 8.535 1.00 98.38 94 VAL A CA 1
ATOM 695 C C . VAL A 1 94 ? 10.390 -4.768 9.999 1.00 98.38 94 VAL A C 1
ATOM 697 O O . VAL A 1 94 ? 11.325 -5.509 10.290 1.00 98.38 94 VAL A O 1
ATOM 700 N N . THR A 1 95 ? 9.544 -4.273 10.907 1.00 98.06 95 THR A N 1
ATOM 701 C CA . THR A 1 95 ? 9.661 -4.505 12.353 1.00 98.06 95 THR A CA 1
ATOM 702 C C . THR A 1 95 ? 9.573 -5.989 12.703 1.00 98.06 95 THR A C 1
ATOM 704 O O . THR A 1 95 ? 10.386 -6.479 13.480 1.00 98.06 95 THR A O 1
ATOM 707 N N . ASP A 1 96 ? 8.621 -6.709 12.103 1.00 97.75 96 ASP A N 1
ATOM 708 C CA . ASP A 1 96 ? 8.359 -8.123 12.412 1.00 97.75 96 ASP A CA 1
ATOM 709 C C . ASP A 1 96 ? 8.884 -9.084 11.330 1.00 97.75 96 ASP A C 1
ATOM 711 O O . ASP A 1 96 ? 8.559 -10.271 11.342 1.00 97.75 96 ASP A O 1
ATOM 715 N N . ALA A 1 97 ? 9.651 -8.570 10.366 1.00 97.75 97 ALA A N 1
ATOM 716 C CA . ALA A 1 97 ? 10.223 -9.311 9.244 1.00 97.75 97 ALA A CA 1
ATOM 717 C C . ALA A 1 97 ? 9.225 -10.238 8.511 1.00 97.75 97 ALA A C 1
ATOM 719 O O . ALA A 1 97 ? 9.512 -11.407 8.244 1.00 97.75 97 ALA A O 1
ATOM 720 N N . SER A 1 98 ? 8.036 -9.725 8.188 1.00 97.19 98 SER A N 1
ATOM 721 C CA . SER A 1 98 ? 6.956 -10.524 7.594 1.00 97.19 98 SER A CA 1
ATOM 722 C C . SER A 1 98 ? 6.150 -9.761 6.546 1.00 97.19 98 SER A C 1
ATOM 724 O O . SER A 1 98 ? 6.023 -8.541 6.585 1.00 97.19 98 SER A O 1
ATOM 726 N N . VAL A 1 99 ? 5.580 -10.489 5.584 1.00 97.75 99 VAL A N 1
ATOM 727 C CA . VAL A 1 99 ? 4.590 -9.931 4.652 1.00 97.75 99 VAL A CA 1
ATOM 728 C C . VAL A 1 99 ? 3.235 -9.886 5.352 1.00 97.75 99 VAL A C 1
ATOM 730 O O . VAL A 1 99 ? 2.763 -10.916 5.826 1.00 97.75 99 VAL A O 1
ATOM 733 N N . ILE A 1 100 ? 2.605 -8.710 5.386 1.00 96.00 100 ILE A N 1
ATOM 734 C CA . ILE A 1 100 ? 1.319 -8.494 6.074 1.00 96.00 100 ILE A CA 1
ATOM 735 C C . ILE A 1 100 ? 0.149 -8.246 5.118 1.00 96.00 100 ILE A C 1
ATOM 737 O O . ILE A 1 100 ? -1.004 -8.373 5.517 1.00 96.00 100 ILE A O 1
ATOM 741 N N . LEU A 1 101 ? 0.425 -7.930 3.850 1.00 96.62 101 LEU A N 1
ATOM 742 C CA . LEU A 1 101 ? -0.594 -7.847 2.806 1.00 96.62 101 LEU A CA 1
ATOM 743 C C . LEU A 1 101 ? -0.001 -8.259 1.456 1.00 96.62 101 LEU A C 1
ATOM 745 O O . LEU A 1 101 ? 1.101 -7.839 1.103 1.00 96.62 101 LEU A O 1
ATOM 749 N N . ILE A 1 102 ? -0.728 -9.088 0.707 1.00 96.75 102 ILE A N 1
ATOM 750 C CA . ILE A 1 102 ? -0.315 -9.609 -0.601 1.00 96.75 102 ILE A CA 1
ATOM 751 C C . ILE A 1 102 ? -1.212 -9.005 -1.681 1.00 96.75 102 ILE A C 1
ATOM 753 O O . ILE A 1 102 ? -2.435 -9.054 -1.579 1.00 96.75 102 ILE A O 1
ATOM 757 N N . GLY A 1 103 ? -0.591 -8.439 -2.714 1.00 94.62 103 GLY A N 1
ATOM 758 C CA . GLY A 1 103 ? -1.264 -7.903 -3.889 1.00 94.62 103 GLY A CA 1
ATOM 759 C C . GLY A 1 103 ? -1.607 -8.967 -4.931 1.00 94.62 103 GLY A C 1
ATOM 760 O O . GLY A 1 103 ? -1.273 -10.149 -4.808 1.00 94.62 103 GLY A O 1
ATOM 761 N N . GLN A 1 104 ? -2.271 -8.531 -5.997 1.00 93.19 104 GLN A N 1
ATOM 762 C CA . GLN A 1 104 ? -2.676 -9.411 -7.085 1.00 93.19 104 GLN A CA 1
ATOM 763 C C . GLN A 1 104 ? -1.455 -9.945 -7.850 1.00 93.19 104 GLN A C 1
ATOM 765 O O . GLN A 1 104 ? -0.464 -9.244 -8.048 1.00 93.19 104 GLN A O 1
ATOM 770 N N . SER A 1 105 ? -1.534 -11.205 -8.290 1.00 92.94 105 SER A N 1
ATOM 771 C CA . SER A 1 105 ? -0.558 -11.757 -9.233 1.00 92.94 105 SER A CA 1
ATOM 772 C C . SER A 1 105 ? -0.819 -11.207 -10.629 1.00 92.94 105 SER A C 1
ATOM 774 O O . SER A 1 105 ? -1.904 -11.405 -11.175 1.00 92.94 105 SER A O 1
ATOM 776 N N . CYS A 1 106 ? 0.186 -10.558 -11.198 1.00 89.69 106 CYS A N 1
ATOM 777 C CA . CYS A 1 106 ? 0.161 -9.977 -12.530 1.00 89.69 106 CYS A CA 1
ATOM 778 C C . CYS A 1 106 ? 1.236 -10.627 -13.412 1.00 89.69 106 CYS A C 1
ATOM 780 O O . CYS A 1 106 ? 2.161 -11.283 -12.928 1.00 89.69 106 CYS A O 1
ATOM 782 N N . PHE A 1 107 ? 1.105 -10.443 -14.723 1.00 89.88 107 PHE A N 1
ATOM 783 C CA . PHE A 1 107 ? 2.107 -10.845 -15.701 1.00 89.88 107 PHE A CA 1
ATOM 784 C C . PHE A 1 107 ? 2.356 -9.689 -16.667 1.00 89.88 107 PHE A C 1
ATOM 786 O O . PHE A 1 107 ? 1.399 -9.113 -17.185 1.00 89.88 107 PHE A O 1
ATOM 793 N N . SER A 1 108 ? 3.621 -9.362 -16.913 1.00 89.88 108 SER A N 1
ATOM 794 C CA . SER A 1 108 ? 4.038 -8.442 -17.970 1.00 89.88 108 SER A CA 1
ATOM 795 C C . SER A 1 108 ? 4.950 -9.174 -18.955 1.00 89.88 108 SER A C 1
ATOM 797 O O . SER A 1 108 ? 5.808 -9.961 -18.553 1.00 89.88 108 SER A O 1
ATOM 79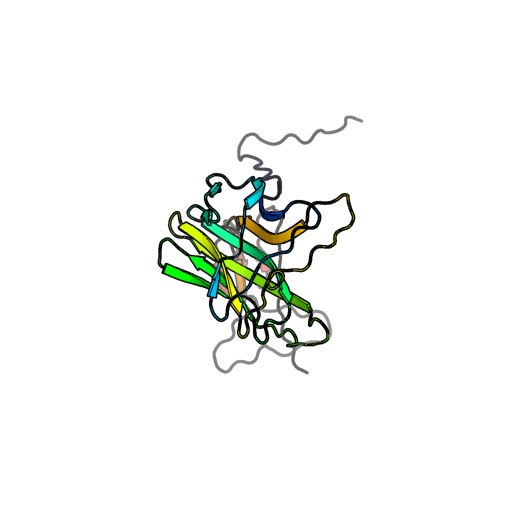9 N N . ASN A 1 109 ? 4.723 -8.971 -20.258 1.00 86.69 109 ASN A N 1
ATOM 800 C CA . ASN A 1 109 ? 5.465 -9.678 -21.308 1.00 86.69 109 ASN A CA 1
ATOM 801 C C . ASN A 1 109 ? 6.969 -9.401 -21.221 1.00 86.69 109 ASN A C 1
ATOM 803 O O . ASN A 1 109 ? 7.371 -8.283 -20.924 1.00 86.69 109 ASN A O 1
ATOM 807 N N . LEU A 1 110 ? 7.778 -10.412 -21.540 1.00 83.62 110 LEU A N 1
ATOM 808 C CA . LEU A 1 110 ? 9.237 -10.327 -21.590 1.00 83.62 110 LEU A CA 1
ATOM 809 C C . LEU A 1 110 ? 9.708 -9.951 -23.011 1.00 83.62 110 LEU A C 1
ATOM 811 O O . LEU A 1 110 ? 9.304 -10.603 -23.971 1.00 83.62 110 LEU A O 1
ATOM 815 N N . GLY A 1 111 ? 10.614 -8.972 -23.137 1.00 68.31 111 GLY A N 1
ATOM 816 C CA . GLY A 1 111 ? 11.438 -8.724 -24.336 1.00 68.31 111 GLY A CA 1
ATOM 817 C C . GLY A 1 111 ? 10.792 -8.000 -25.539 1.00 68.31 111 GLY A C 1
ATOM 818 O O . GLY A 1 111 ? 9.595 -8.083 -25.789 1.00 68.31 111 GLY A O 1
ATOM 819 N N . GLY A 1 112 ? 11.640 -7.309 -26.323 1.00 61.84 112 GLY A N 1
ATOM 820 C CA . GLY A 1 112 ? 11.441 -6.820 -27.706 1.00 61.84 112 GLY A CA 1
ATOM 821 C C . GLY A 1 112 ? 10.408 -5.709 -27.940 1.00 61.84 112 GLY A C 1
ATOM 822 O O . GLY A 1 112 ? 10.725 -4.681 -28.531 1.00 61.84 112 GLY A O 1
ATOM 823 N N . THR A 1 113 ? 9.181 -5.902 -27.465 1.00 60.41 113 THR A N 1
ATOM 824 C CA . THR A 1 113 ? 8.123 -4.885 -27.445 1.00 60.41 113 THR A CA 1
ATOM 825 C C . THR A 1 113 ? 7.761 -4.710 -25.982 1.00 60.41 113 THR A C 1
ATOM 827 O O . THR A 1 113 ? 7.163 -5.613 -25.407 1.00 60.41 113 THR A O 1
ATOM 830 N N . ALA A 1 114 ? 8.218 -3.622 -25.357 1.00 63.50 114 ALA A N 1
ATOM 831 C CA . ALA A 1 114 ? 8.205 -3.467 -23.905 1.00 63.50 114 ALA A CA 1
ATOM 832 C C . ALA A 1 114 ? 6.817 -3.775 -23.311 1.00 63.50 114 ALA A C 1
ATOM 834 O O . ALA A 1 114 ? 5.854 -3.027 -23.498 1.00 63.50 114 ALA A O 1
ATOM 835 N N . GLY A 1 115 ? 6.712 -4.924 -22.643 1.00 72.50 115 GLY A N 1
ATOM 836 C CA . GLY A 1 115 ? 5.470 -5.419 -22.079 1.00 72.50 115 GLY A CA 1
ATOM 837 C C . GLY A 1 115 ? 5.166 -4.652 -20.810 1.00 72.50 115 GLY A C 1
ATOM 838 O O . GLY A 1 115 ? 5.725 -4.964 -19.763 1.00 72.50 115 GLY A O 1
ATOM 839 N N . GLY A 1 116 ? 4.316 -3.633 -20.909 1.00 80.81 116 GLY A N 1
ATOM 840 C CA . GLY A 1 116 ? 3.851 -2.864 -19.761 1.00 80.81 116 GLY A CA 1
ATOM 841 C C . GLY A 1 116 ? 2.742 -3.576 -18.988 1.00 80.81 116 GLY A C 1
ATOM 842 O O . GLY A 1 116 ? 2.002 -4.401 -19.523 1.00 80.81 116 GLY A O 1
ATOM 843 N N . GLY A 1 117 ? 2.614 -3.229 -17.717 1.00 87.94 117 GLY A N 1
ATOM 844 C CA . GLY A 1 117 ? 1.549 -3.682 -16.837 1.00 87.94 117 GLY A CA 1
ATOM 845 C C . GLY A 1 117 ? 1.485 -2.828 -15.578 1.00 87.94 117 GLY A C 1
ATOM 846 O O . GLY A 1 117 ? 2.287 -1.910 -15.389 1.00 87.94 117 GLY A O 1
ATOM 847 N N . MET A 1 118 ? 0.531 -3.148 -14.710 1.00 90.94 118 MET A N 1
ATOM 848 C CA . MET A 1 118 ? 0.355 -2.478 -13.428 1.00 90.94 118 MET A CA 1
ATOM 849 C C . MET A 1 118 ? 0.228 -3.518 -12.317 1.00 90.94 118 MET A C 1
ATOM 851 O O . MET A 1 118 ? -0.547 -4.472 -12.417 1.00 90.94 118 MET A O 1
ATOM 855 N N . GLY A 1 119 ? 1.009 -3.328 -11.260 1.00 93.25 119 GLY A N 1
ATOM 856 C CA . GLY A 1 119 ? 0.875 -4.047 -10.007 1.00 93.25 119 GLY A CA 1
ATOM 857 C C . GLY A 1 119 ? -0.143 -3.340 -9.123 1.00 93.25 119 GLY A C 1
ATOM 858 O O . GLY A 1 119 ? -0.137 -2.112 -9.030 1.00 93.25 119 GLY A O 1
ATOM 859 N N . PHE A 1 120 ? -0.997 -4.123 -8.470 1.00 94.62 120 PHE A N 1
ATOM 860 C CA . PHE A 1 120 ? -2.023 -3.618 -7.567 1.00 94.62 120 PHE A CA 1
ATOM 861 C C . PHE A 1 120 ? -2.024 -4.391 -6.249 1.00 94.62 120 PHE A C 1
ATOM 863 O O . PHE A 1 120 ? -1.934 -5.623 -6.231 1.00 94.62 120 PHE A O 1
ATOM 870 N N . LEU A 1 121 ? -2.146 -3.665 -5.143 1.00 96.38 121 LEU A N 1
ATOM 871 C CA . LEU A 1 121 ? -2.335 -4.213 -3.807 1.00 96.38 121 LEU A CA 1
ATOM 872 C C . LEU A 1 121 ? -3.429 -3.422 -3.113 1.00 96.38 121 LEU A C 1
ATOM 874 O O . LEU A 1 121 ? -3.356 -2.202 -3.041 1.00 96.38 121 LEU A O 1
ATOM 878 N N . ARG A 1 122 ? -4.427 -4.122 -2.578 1.00 94.94 122 ARG A N 1
ATOM 879 C CA . ARG A 1 122 ? -5.449 -3.522 -1.729 1.00 94.94 122 ARG A CA 1
ATOM 880 C C . ARG A 1 122 ? -5.866 -4.486 -0.642 1.00 94.94 122 ARG A C 1
ATOM 882 O O . ARG A 1 122 ? -6.002 -5.682 -0.890 1.00 94.94 122 ARG A O 1
ATOM 889 N N . GLY A 1 123 ? -6.104 -3.962 0.548 1.00 90.38 123 GLY A N 1
ATOM 890 C CA . GLY A 1 123 ? -6.632 -4.752 1.646 1.00 90.38 123 GLY A CA 1
ATOM 891 C C . GLY A 1 123 ? -6.717 -3.973 2.941 1.00 90.38 123 GLY A C 1
ATOM 892 O O . GLY A 1 123 ? -6.346 -2.803 3.011 1.00 90.38 123 GLY A O 1
ATOM 893 N N . ARG A 1 124 ? -7.219 -4.657 3.968 1.00 92.69 124 ARG A N 1
ATOM 894 C CA . ARG A 1 124 ? -7.263 -4.146 5.334 1.00 92.69 124 ARG A CA 1
ATOM 895 C C . ARG A 1 124 ? -6.253 -4.877 6.197 1.00 92.69 124 ARG A C 1
ATOM 897 O O . ARG A 1 124 ? -6.108 -6.091 6.064 1.00 92.69 124 ARG A O 1
ATOM 904 N N . ILE A 1 125 ? -5.587 -4.136 7.070 1.00 92.94 125 ILE A N 1
ATOM 905 C CA . ILE A 1 125 ? -4.670 -4.674 8.072 1.00 92.94 125 ILE A CA 1
ATOM 906 C C . ILE A 1 125 ? -5.035 -4.126 9.448 1.00 92.94 125 ILE A C 1
ATOM 908 O O . ILE A 1 125 ? -5.550 -3.016 9.554 1.00 92.94 125 ILE A O 1
ATOM 912 N N . THR A 1 126 ? -4.706 -4.892 10.481 1.00 94.31 126 THR A N 1
ATOM 913 C CA . THR A 1 126 ? -4.743 -4.452 11.877 1.00 94.31 126 THR A CA 1
ATOM 914 C C . THR A 1 126 ? -3.325 -4.498 12.416 1.00 94.31 126 THR A C 1
ATOM 916 O O . THR A 1 126 ? -2.664 -5.539 12.353 1.00 94.31 126 THR A O 1
ATOM 919 N N . LEU A 1 127 ? -2.846 -3.383 12.951 1.00 95.25 127 LEU A N 1
ATOM 920 C CA . LEU A 1 127 ? -1.564 -3.294 13.635 1.00 95.25 127 LEU A CA 1
ATOM 921 C C . LEU A 1 127 ? -1.818 -3.207 15.137 1.00 95.25 127 LEU A C 1
ATOM 923 O O . LEU A 1 127 ? -2.533 -2.323 15.584 1.00 95.25 127 LEU A O 1
ATOM 927 N N . ALA A 1 128 ? -1.228 -4.113 15.920 1.00 94.00 128 ALA A N 1
ATOM 928 C CA . ALA A 1 128 ? -1.367 -4.124 17.383 1.00 94.00 128 ALA A CA 1
ATOM 929 C C . ALA A 1 128 ? -0.320 -3.254 18.113 1.00 94.00 128 ALA A C 1
ATOM 931 O O . ALA A 1 128 ? -0.345 -3.130 19.336 1.00 94.00 128 ALA A O 1
ATOM 932 N N . ALA A 1 129 ? 0.640 -2.700 1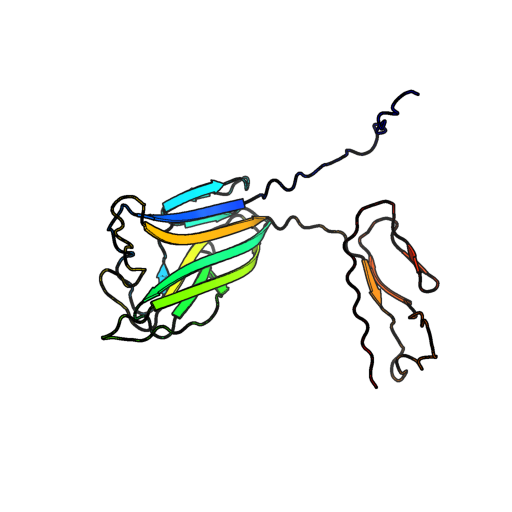7.375 1.00 95.50 129 ALA A N 1
ATOM 933 C CA . ALA A 1 129 ? 1.696 -1.813 17.850 1.00 95.50 129 ALA A CA 1
ATOM 934 C C . ALA A 1 129 ? 2.218 -1.002 16.660 1.00 95.50 129 ALA A C 1
ATOM 936 O O . ALA A 1 129 ? 1.981 -1.397 15.519 1.00 95.50 129 ALA A O 1
ATOM 937 N N . THR A 1 130 ? 2.977 0.064 16.912 1.00 97.81 130 THR A N 1
ATOM 938 C CA . THR A 1 130 ? 3.648 0.826 15.852 1.00 97.81 130 THR A CA 1
ATOM 939 C C . THR A 1 130 ? 4.559 -0.078 15.026 1.00 97.81 130 THR A C 1
ATOM 941 O O . THR A 1 130 ? 5.390 -0.802 15.586 1.00 97.81 130 THR A O 1
ATOM 944 N N . LYS A 1 131 ? 4.408 -0.041 13.699 1.00 98.38 131 LYS A N 1
ATOM 945 C CA . LYS A 1 131 ? 5.218 -0.818 12.752 1.00 98.38 131 LYS A CA 1
ATOM 946 C C . LYS A 1 131 ? 5.849 0.073 11.704 1.00 98.38 131 LYS A C 1
ATOM 948 O O . LYS A 1 131 ? 5.218 1.005 11.215 1.00 98.38 131 LYS A O 1
ATOM 953 N N . THR A 1 132 ? 7.064 -0.290 11.314 1.00 98.56 132 THR A N 1
ATOM 954 C CA . THR A 1 132 ? 7.735 0.222 10.121 1.00 98.56 132 THR A CA 1
ATOM 955 C C . THR A 1 132 ? 7.424 -0.696 8.949 1.00 98.56 132 THR A C 1
ATOM 957 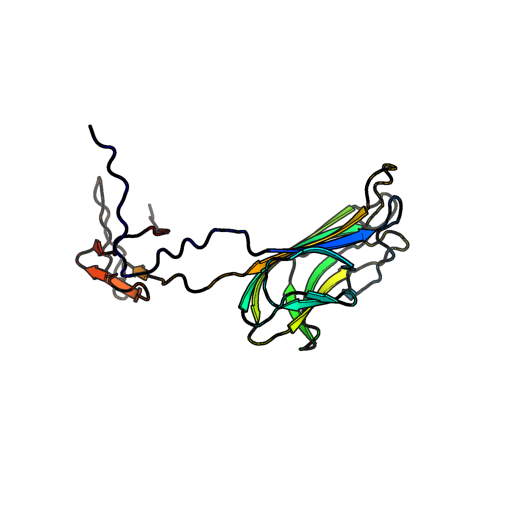O O . THR A 1 132 ? 7.643 -1.908 9.018 1.00 98.56 132 THR A O 1
ATOM 960 N N . LEU A 1 133 ? 6.907 -0.117 7.875 1.00 98.69 133 LEU A N 1
ATOM 961 C CA . LEU A 1 133 ? 6.391 -0.806 6.706 1.00 98.69 133 LEU A CA 1
ATOM 962 C C . LEU A 1 133 ? 7.089 -0.315 5.436 1.00 98.69 133 LEU A C 1
ATOM 964 O O . LEU A 1 133 ? 7.518 0.836 5.336 1.00 98.69 133 LEU A O 1
ATOM 968 N N . GLU A 1 134 ? 7.160 -1.188 4.437 1.00 98.56 134 GLU A N 1
ATOM 969 C CA . GLU A 1 134 ? 7.636 -0.845 3.100 1.00 98.56 134 GLU A CA 1
ATOM 970 C C . GLU A 1 134 ? 6.849 -1.582 2.014 1.00 98.56 134 GLU A C 1
ATOM 972 O O . GLU A 1 134 ? 6.340 -2.690 2.218 1.00 98.56 134 GLU A O 1
ATOM 977 N N . LEU A 1 135 ? 6.754 -0.962 0.838 1.00 98.62 135 LEU A N 1
ATOM 978 C CA . LEU A 1 135 ? 6.164 -1.584 -0.340 1.00 98.62 135 LEU A CA 1
ATOM 979 C C . LEU A 1 135 ? 7.235 -2.408 -1.059 1.00 98.62 135 LEU A C 1
ATOM 981 O O . LEU A 1 135 ? 8.293 -1.893 -1.421 1.00 98.62 135 LEU A O 1
ATOM 985 N N . ARG A 1 136 ? 6.948 -3.684 -1.308 1.00 98.31 136 ARG A N 1
ATOM 986 C CA . ARG A 1 136 ? 7.803 -4.578 -2.093 1.00 98.31 136 ARG A CA 1
ATOM 987 C C . ARG A 1 136 ? 7.099 -5.056 -3.347 1.00 98.31 136 ARG A C 1
ATOM 989 O O . ARG A 1 136 ? 5.875 -5.129 -3.389 1.00 98.31 136 ARG A O 1
ATOM 996 N N . GLN A 1 137 ? 7.886 -5.437 -4.341 1.00 97.62 137 GLN A N 1
ATOM 997 C CA . GLN A 1 137 ? 7.429 -6.082 -5.559 1.00 97.62 137 GLN A CA 1
ATOM 998 C C . GLN A 1 137 ? 8.254 -7.347 -5.815 1.00 97.62 137 GLN A C 1
ATOM 1000 O O . GLN A 1 137 ? 9.479 -7.278 -5.900 1.00 97.62 137 GLN A O 1
ATOM 1005 N N . GLU A 1 138 ? 7.583 -8.488 -5.948 1.00 97.75 138 GLU A N 1
ATOM 1006 C CA . GLU A 1 138 ? 8.178 -9.709 -6.494 1.00 97.75 138 GLU A CA 1
ATOM 1007 C C . GLU A 1 138 ? 8.258 -9.603 -8.007 1.00 97.75 138 GLU A C 1
ATOM 1009 O O . GLU A 1 138 ? 7.271 -9.214 -8.642 1.00 97.75 138 GLU A O 1
ATOM 1014 N N . ILE A 1 139 ? 9.393 -9.988 -8.578 1.00 96.38 139 ILE A N 1
ATOM 1015 C CA . ILE A 1 139 ? 9.643 -9.941 -10.017 1.00 96.38 139 ILE A CA 1
ATOM 1016 C C . ILE A 1 139 ? 10.303 -11.248 -10.464 1.00 96.38 139 ILE A C 1
ATOM 1018 O O . ILE A 1 139 ? 11.308 -11.668 -9.899 1.00 96.38 139 ILE A O 1
ATOM 1022 N N . GLU A 1 140 ? 9.759 -11.894 -11.494 1.00 96.19 140 GLU A N 1
ATOM 1023 C CA . GLU A 1 140 ? 10.345 -13.102 -12.087 1.00 96.19 140 GLU A CA 1
ATOM 1024 C C . GLU A 1 140 ? 11.613 -12.775 -12.887 1.00 96.19 140 GLU A C 1
ATOM 1026 O O . GLU A 1 140 ? 12.635 -13.441 -12.731 1.00 96.19 140 GLU A O 1
ATOM 1031 N N . THR A 1 141 ? 11.577 -11.729 -13.715 1.00 93.75 141 THR A N 1
ATOM 1032 C CA . THR A 1 141 ? 12.705 -11.321 -14.570 1.00 93.75 141 THR A CA 1
ATOM 1033 C C . THR A 1 141 ? 13.048 -9.851 -14.357 1.00 93.75 141 THR A C 1
ATOM 1035 O O . THR A 1 141 ? 12.189 -8.990 -14.512 1.00 93.75 141 THR A O 1
ATOM 1038 N N . GLY A 1 142 ? 14.298 -9.565 -13.985 1.00 93.12 142 GLY A N 1
ATOM 1039 C CA . GLY A 1 142 ? 14.787 -8.193 -13.832 1.00 93.12 142 GLY A CA 1
ATOM 1040 C C . GLY A 1 142 ? 14.977 -7.465 -15.167 1.00 93.12 142 GLY A C 1
ATOM 1041 O O . GLY A 1 142 ? 15.305 -8.074 -16.182 1.00 93.12 142 GLY A O 1
ATOM 1042 N N . GLU A 1 143 ? 14.834 -6.145 -15.130 1.00 92.44 143 GLU A N 1
ATOM 1043 C CA . GLU A 1 143 ? 14.995 -5.231 -16.265 1.00 92.44 143 GLU A CA 1
ATOM 1044 C C . GLU A 1 143 ? 15.821 -4.017 -15.824 1.00 92.44 143 GLU A C 1
ATOM 1046 O O . GLU A 1 143 ? 15.534 -3.386 -14.799 1.00 92.44 143 GLU A O 1
ATOM 1051 N N . VAL A 1 144 ? 16.849 -3.686 -16.605 1.00 92.38 144 VAL A N 1
ATOM 1052 C CA . VAL A 1 144 ? 17.810 -2.620 -16.299 1.00 92.38 144 VAL A CA 1
ATOM 1053 C C . VAL A 1 144 ? 17.235 -1.259 -16.687 1.00 92.38 144 VAL A C 1
ATOM 1055 O O . VAL A 1 144 ? 16.513 -1.136 -17.668 1.00 92.38 144 VAL A O 1
ATOM 1058 N N . THR A 1 145 ? 17.584 -0.211 -15.938 1.00 91.69 145 THR A N 1
ATOM 1059 C CA . THR A 1 145 ? 17.224 1.198 -16.203 1.00 91.69 145 THR A CA 1
ATOM 1060 C C . THR A 1 145 ? 15.766 1.551 -15.917 1.00 91.69 145 THR A C 1
ATOM 1062 O O . THR A 1 145 ? 15.517 2.512 -15.193 1.00 91.69 145 THR A O 1
ATOM 1065 N N . ASN A 1 146 ? 14.805 0.811 -16.465 1.00 92.31 146 ASN A N 1
ATOM 1066 C CA . ASN A 1 146 ? 13.387 1.179 -16.441 1.00 92.31 146 ASN A CA 1
ATOM 1067 C C . ASN A 1 146 ? 12.465 0.077 -15.906 1.00 92.31 146 ASN A C 1
ATOM 1069 O O . ASN A 1 146 ? 11.254 0.238 -15.987 1.00 92.31 146 ASN A O 1
ATOM 1073 N N . GLY A 1 147 ? 12.996 -0.998 -15.314 1.00 92.94 147 GLY A N 1
ATOM 1074 C CA . GLY A 1 147 ? 12.214 -2.105 -14.747 1.00 92.94 147 GLY A CA 1
ATOM 1075 C C . GLY A 1 147 ? 11.099 -1.697 -13.775 1.00 92.94 147 GLY A C 1
ATOM 1076 O O . GLY A 1 147 ? 10.093 -2.390 -13.629 1.00 92.94 147 GLY A O 1
ATOM 1077 N N . PHE A 1 148 ? 11.248 -0.540 -13.140 1.00 94.94 148 PHE A N 1
ATOM 1078 C CA . PHE A 1 148 ? 10.262 0.050 -12.240 1.00 94.94 148 PHE A CA 1
ATOM 1079 C C . PHE A 1 148 ? 9.385 1.142 -12.859 1.00 94.94 148 PHE A C 1
ATOM 1081 O O . PHE A 1 148 ? 8.620 1.764 -12.124 1.00 94.94 148 PHE A O 1
ATOM 1088 N N . GLY A 1 149 ? 9.476 1.354 -14.170 1.00 94.00 149 GLY A N 1
ATOM 1089 C CA . GLY A 1 149 ? 8.690 2.300 -14.956 1.00 94.00 149 GLY A CA 1
ATOM 1090 C C . GLY A 1 149 ? 9.535 3.080 -15.969 1.00 94.00 149 GLY A C 1
ATOM 1091 O O . GLY A 1 149 ? 10.722 3.341 -15.755 1.00 94.00 149 GLY A O 1
ATOM 1092 N N . VAL A 1 150 ? 8.898 3.467 -17.073 1.00 93.19 150 VAL A N 1
ATOM 1093 C CA . VAL A 1 150 ? 9.468 4.336 -18.113 1.00 93.19 150 VAL A CA 1
ATOM 1094 C C . VAL A 1 150 ? 9.040 5.772 -17.834 1.00 93.19 150 VAL A C 1
ATOM 1096 O O . VAL A 1 150 ? 7.887 5.989 -17.468 1.00 93.19 150 VAL A O 1
ATOM 1099 N N . ALA A 1 151 ? 9.962 6.717 -18.004 1.00 95.25 151 ALA A N 1
ATOM 1100 C CA . ALA A 1 151 ? 9.668 8.139 -17.872 1.00 95.25 151 ALA A CA 1
ATOM 1101 C C . ALA A 1 151 ? 8.706 8.593 -18.972 1.00 95.25 151 ALA A C 1
ATOM 1103 O O . ALA A 1 151 ? 8.846 8.184 -20.127 1.00 95.25 151 ALA A O 1
ATOM 1104 N N . MET A 1 152 ? 7.740 9.434 -18.613 1.00 95.00 152 MET A N 1
ATOM 1105 C CA . MET A 1 152 ? 6.874 10.092 -19.582 1.00 95.00 152 MET A CA 1
ATOM 1106 C C . MET A 1 152 ? 7.657 11.124 -20.406 1.00 95.00 152 MET A C 1
ATOM 1108 O O . MET A 1 152 ? 7.372 11.286 -21.593 1.00 95.00 152 MET A O 1
ATOM 1112 N N . SER A 1 153 ? 8.659 11.776 -19.803 1.00 94.81 153 SER A N 1
ATOM 1113 C CA . SER A 1 153 ? 9.550 12.743 -20.461 1.00 94.81 153 SER A CA 1
ATOM 1114 C C . SER A 1 153 ? 8.791 13.849 -21.207 1.00 94.81 153 SER A C 1
ATOM 1116 O O . SER A 1 153 ? 9.088 14.163 -22.362 1.00 94.81 153 SER A O 1
ATOM 1118 N N . ASP A 1 154 ? 7.760 14.410 -20.570 1.00 95.56 154 ASP A N 1
ATOM 1119 C CA . ASP A 1 154 ? 6.914 15.448 -21.169 1.00 95.56 154 ASP A CA 1
ATOM 1120 C C . ASP A 1 154 ? 7.504 16.868 -21.063 1.00 95.56 154 ASP A C 1
ATOM 1122 O O . ASP A 1 154 ? 6.880 17.833 -21.514 1.00 95.56 154 ASP A O 1
ATOM 1126 N N . GLY A 1 155 ? 8.707 17.006 -20.494 1.00 94.88 155 GLY A N 1
ATOM 1127 C CA . GLY A 1 155 ? 9.424 18.268 -20.335 1.00 94.88 155 GLY A CA 1
ATOM 1128 C C . GLY A 1 155 ? 8.891 19.185 -19.233 1.00 94.88 155 GLY A C 1
ATOM 1129 O O . GLY A 1 155 ? 9.389 20.305 -19.099 1.00 94.88 155 GLY A O 1
ATOM 1130 N N . VAL A 1 156 ? 7.875 18.768 -18.466 1.00 95.50 156 VAL A N 1
ATOM 1131 C CA . VAL A 1 156 ? 7.201 19.640 -17.489 1.00 95.50 156 VAL A CA 1
ATOM 1132 C C . VAL A 1 156 ? 6.977 18.956 -16.145 1.00 95.50 156 VAL A C 1
ATOM 1134 O O . VAL A 1 156 ? 7.223 19.562 -15.099 1.00 95.50 156 VAL A O 1
ATOM 1137 N N . ASN A 1 157 ? 6.474 17.725 -16.148 1.00 95.81 157 ASN A N 1
ATOM 1138 C CA . ASN A 1 157 ? 5.976 17.068 -14.951 1.00 95.81 157 ASN A CA 1
ATOM 1139 C C . ASN A 1 157 ? 7.009 16.116 -14.350 1.00 95.81 157 ASN A C 1
ATOM 1141 O O . ASN A 1 157 ? 7.833 15.511 -15.032 1.00 95.81 157 ASN A O 1
ATOM 1145 N N . LYS A 1 158 ? 6.940 15.970 -13.027 1.00 97.31 158 LYS A N 1
ATOM 1146 C CA . LYS A 1 158 ? 7.698 14.940 -12.317 1.00 97.31 158 LYS A CA 1
ATOM 1147 C C . LYS A 1 158 ? 7.168 13.552 -12.664 1.00 97.31 158 LYS A C 1
ATOM 1149 O O . LYS A 1 158 ? 5.973 13.377 -12.893 1.00 97.31 158 LYS A O 1
ATOM 1154 N N . GLU A 1 159 ? 8.051 12.566 -12.606 1.00 97.75 159 GLU A N 1
ATOM 1155 C CA . GLU A 1 159 ? 7.717 11.168 -12.868 1.00 97.75 159 GLU A CA 1
ATOM 1156 C C . GLU A 1 159 ? 7.251 10.480 -11.577 1.00 97.75 159 GLU A C 1
ATOM 1158 O O . GLU A 1 159 ? 7.882 10.643 -10.529 1.00 97.75 159 GLU A O 1
ATOM 1163 N N . VAL A 1 160 ? 6.170 9.692 -11.639 1.00 97.75 160 VAL A N 1
ATOM 1164 C CA . VAL A 1 160 ? 5.615 8.970 -10.479 1.00 97.75 160 VAL A CA 1
ATOM 1165 C C . VAL A 1 160 ? 5.628 7.463 -10.721 1.00 97.75 160 VAL A C 1
ATOM 1167 O O . VAL A 1 160 ? 4.954 6.967 -11.622 1.00 97.75 160 VAL A O 1
ATOM 1170 N N . TYR A 1 161 ? 6.348 6.715 -9.881 1.00 97.62 161 TYR A N 1
ATOM 1171 C CA . TYR A 1 161 ? 6.581 5.272 -10.084 1.00 97.62 161 TYR A CA 1
ATOM 1172 C C . TYR A 1 161 ? 6.029 4.367 -8.984 1.00 97.62 161 TYR A C 1
ATOM 1174 O O . TYR A 1 161 ? 6.093 3.143 -9.088 1.00 97.62 161 TYR A O 1
ATOM 1182 N N . ALA A 1 162 ? 5.475 4.932 -7.924 1.00 97.75 162 ALA A N 1
ATOM 1183 C CA . ALA A 1 162 ? 4.701 4.199 -6.940 1.00 97.75 162 ALA A CA 1
ATOM 1184 C C . ALA A 1 162 ? 3.735 5.166 -6.278 1.00 97.75 162 ALA A C 1
ATOM 1186 O O . ALA A 1 162 ? 4.063 6.331 -6.063 1.00 97.75 162 ALA A O 1
ATOM 1187 N N . THR A 1 163 ? 2.547 4.684 -5.949 1.00 9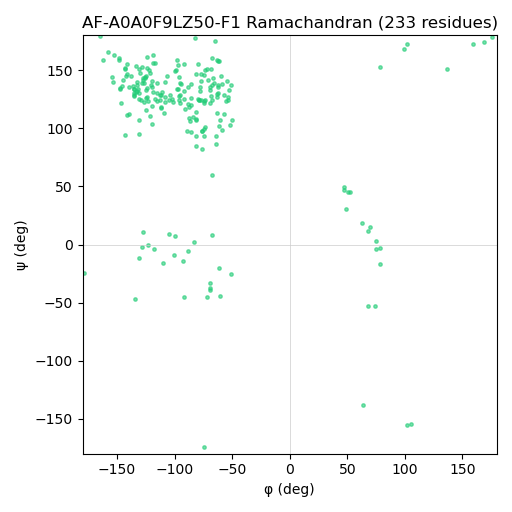8.06 163 THR A N 1
ATOM 1188 C CA . THR A 1 163 ? 1.599 5.407 -5.107 1.00 98.06 163 THR A CA 1
ATOM 1189 C C . THR A 1 163 ? 1.063 4.444 -4.070 1.00 98.06 163 THR A C 1
ATOM 1191 O O . THR A 1 163 ? 0.643 3.343 -4.421 1.00 98.06 163 THR A O 1
ATOM 1194 N N . ILE A 1 164 ? 1.075 4.862 -2.809 1.00 98.31 164 ILE A N 1
ATOM 1195 C CA . ILE A 1 164 ? 0.389 4.182 -1.717 1.00 98.31 164 ILE A CA 1
ATOM 1196 C C . ILE A 1 164 ? -0.559 5.166 -1.040 1.00 98.31 164 ILE A C 1
ATOM 1198 O O . ILE A 1 164 ? -0.164 6.268 -0.658 1.00 98.31 164 ILE A O 1
ATOM 1202 N N . TYR A 1 165 ? -1.813 4.757 -0.920 1.00 96.94 165 TYR A N 1
ATOM 1203 C CA . TYR A 1 165 ? -2.844 5.445 -0.169 1.00 96.94 165 TYR A CA 1
ATOM 1204 C C . TYR A 1 165 ? -3.230 4.592 1.033 1.00 96.94 165 TYR A C 1
ATOM 1206 O O . TYR A 1 165 ? -3.517 3.401 0.907 1.00 96.94 165 TYR A O 1
ATOM 1214 N N . ILE A 1 166 ? -3.218 5.208 2.205 1.00 96.69 166 ILE A N 1
ATOM 1215 C CA . ILE A 1 166 ? -3.553 4.576 3.475 1.00 96.69 166 ILE A CA 1
ATOM 1216 C C . ILE A 1 166 ? -4.657 5.408 4.097 1.00 96.69 166 ILE A C 1
ATOM 1218 O O . ILE A 1 166 ? -4.548 6.630 4.165 1.00 96.69 166 ILE A O 1
ATOM 1222 N N . SER A 1 167 ? -5.694 4.743 4.581 1.00 92.19 167 SER A N 1
ATOM 1223 C CA . SER A 1 167 ? -6.754 5.366 5.363 1.00 92.19 167 SER A CA 1
ATOM 1224 C C . SER A 1 167 ? -6.938 4.616 6.670 1.00 92.19 167 SER A C 1
ATOM 1226 O O . SER A 1 167 ? -6.882 3.386 6.695 1.00 92.19 167 SER A O 1
ATOM 1228 N N . GLU A 1 168 ? -7.144 5.349 7.759 1.00 87.88 168 GLU A N 1
ATOM 1229 C CA . GLU A 1 168 ? -7.554 4.738 9.019 1.00 87.88 168 GLU A CA 1
ATOM 1230 C C . GLU A 1 168 ? -8.980 4.214 8.888 1.00 87.88 168 GLU A C 1
ATOM 1232 O O . GLU A 1 168 ? -9.932 4.956 8.630 1.00 87.88 168 GLU A O 1
ATOM 1237 N N . VAL A 1 169 ? -9.138 2.918 9.118 1.00 78.06 169 VAL A N 1
ATOM 1238 C CA . VAL A 1 169 ? -10.442 2.323 9.354 1.00 78.06 169 VAL A CA 1
ATOM 1239 C C . VAL A 1 169 ? -10.744 2.582 10.817 1.00 78.06 169 VAL A C 1
ATOM 1241 O O . VAL A 1 169 ? -10.351 1.836 11.701 1.00 78.06 169 VAL A O 1
ATOM 1244 N N . SER A 1 170 ? -11.441 3.675 11.094 1.00 66.69 170 SER A N 1
ATOM 1245 C CA . SER A 1 170 ? -11.995 3.886 12.428 1.00 66.69 170 SER A CA 1
ATOM 1246 C C . SER A 1 170 ? -13.032 2.790 12.722 1.00 66.69 170 SER A C 1
ATOM 1248 O O . SER A 1 170 ? -14.201 2.926 12.364 1.00 66.69 170 SER A O 1
ATOM 1250 N N . THR A 1 171 ? -12.631 1.688 13.354 1.00 57.12 171 THR A N 1
ATOM 1251 C CA . THR A 1 171 ? -13.551 0.826 14.107 1.00 57.12 171 THR A CA 1
ATOM 1252 C C . THR A 1 171 ? -13.813 1.535 15.448 1.00 57.12 171 THR A C 1
ATOM 1254 O O . THR A 1 171 ? -12.919 2.121 16.045 1.00 57.12 171 THR A O 1
ATOM 1257 N N . VAL A 1 172 ? -15.041 1.702 15.936 1.00 49.41 172 VAL A N 1
ATOM 1258 C CA . VAL A 1 172 ? -16.153 0.753 15.997 1.00 49.41 172 VAL A CA 1
ATOM 1259 C C . VAL A 1 172 ? -17.399 1.346 15.333 1.00 49.41 172 VAL A C 1
ATOM 1261 O O . VAL A 1 172 ? -17.975 2.319 15.820 1.00 49.41 172 VAL A O 1
ATOM 1264 N N . GLN A 1 173 ? -17.857 0.736 14.241 1.00 59.78 173 GLN A N 1
ATOM 1265 C CA . GLN A 1 173 ? -19.282 0.792 13.929 1.00 59.78 173 GLN A CA 1
ATOM 1266 C C . GLN A 1 173 ? -19.928 -0.327 14.732 1.00 59.78 173 GLN A C 1
ATOM 1268 O O . GLN A 1 173 ? -19.682 -1.497 14.453 1.00 59.78 173 GLN A O 1
ATOM 1273 N N . ASN A 1 174 ? -20.700 0.033 15.753 1.00 64.94 174 ASN A N 1
ATOM 1274 C CA . ASN A 1 174 ? -21.476 -0.934 16.516 1.00 64.94 174 ASN A CA 1
ATOM 1275 C C . ASN A 1 174 ? -22.345 -1.748 15.542 1.00 64.94 174 ASN A C 1
ATOM 1277 O O . ASN A 1 174 ? -23.107 -1.168 14.766 1.00 64.94 174 ASN A O 1
ATOM 1281 N N . LEU A 1 175 ? -22.224 -3.075 15.564 1.00 71.38 175 LEU A N 1
ATOM 1282 C CA . LEU A 1 175 ? -22.945 -3.966 14.660 1.00 71.38 175 LEU A CA 1
ATOM 1283 C C . LEU A 1 175 ? -24.199 -4.552 15.320 1.00 71.38 175 LEU A C 1
ATOM 1285 O O . LEU A 1 175 ? -24.148 -5.097 16.422 1.00 71.38 175 LEU A O 1
ATOM 1289 N N . LEU A 1 176 ? -25.322 -4.524 14.602 1.00 73.62 176 LEU A N 1
ATOM 1290 C CA . LEU A 1 176 ? -26.460 -5.405 14.859 1.00 73.62 176 LEU A CA 1
ATOM 1291 C C . LEU A 1 176 ? -26.549 -6.431 13.721 1.00 73.62 176 LEU A C 1
ATOM 1293 O O . LEU A 1 176 ? -26.850 -6.074 12.584 1.00 73.62 176 LEU A O 1
ATOM 1297 N N . HIS A 1 177 ? -26.302 -7.706 14.027 1.00 79.81 177 HIS A N 1
ATOM 1298 C CA . HIS A 1 177 ? -26.442 -8.825 13.094 1.00 79.81 177 HIS A CA 1
ATOM 1299 C C . HIS A 1 177 ? -27.600 -9.719 13.530 1.00 79.81 177 HIS A C 1
ATOM 1301 O O . HIS A 1 177 ? -27.576 -10.315 14.608 1.00 79.81 177 HIS A O 1
ATOM 1307 N N . VAL A 1 178 ? -28.610 -9.816 12.667 1.00 80.62 178 VAL A N 1
ATOM 1308 C CA . VAL A 1 178 ? -29.866 -10.522 12.932 1.00 80.62 178 VAL A CA 1
ATOM 1309 C C . VAL A 1 178 ? -30.192 -11.475 11.790 1.00 80.62 178 VAL A C 1
ATOM 1311 O O . VAL A 1 178 ? -29.848 -11.207 10.638 1.00 80.62 178 VAL A O 1
ATOM 1314 N N . ARG A 1 179 ? -30.832 -12.604 12.097 1.00 79.88 179 ARG A N 1
ATOM 1315 C CA . ARG A 1 179 ? -31.144 -13.654 11.121 1.00 79.88 179 ARG A CA 1
ATOM 1316 C C . ARG A 1 179 ? -32.515 -14.273 11.365 1.00 79.88 179 ARG A C 1
ATOM 1318 O O . ARG A 1 179 ? -33.009 -14.297 12.490 1.00 79.88 179 ARG A O 1
ATOM 1325 N N . ASP A 1 180 ? -33.081 -14.830 10.297 1.00 81.44 180 ASP A N 1
ATOM 1326 C CA . ASP A 1 180 ? -34.125 -15.852 10.382 1.00 81.44 180 ASP A CA 1
ATOM 1327 C C . ASP A 1 180 ? -33.451 -17.219 10.521 1.00 81.44 180 ASP A C 1
ATOM 1329 O O . ASP A 1 180 ? -32.977 -17.807 9.545 1.00 81.44 180 ASP A O 1
ATOM 1333 N N . LYS A 1 181 ? -33.331 -17.686 11.763 1.00 82.81 181 LYS A N 1
ATOM 1334 C CA . LYS A 1 181 ? -32.750 -18.980 12.098 1.00 82.81 181 LYS A CA 1
ATOM 1335 C C . LYS A 1 181 ? -33.866 -20.000 12.267 1.00 82.81 181 LYS A C 1
ATOM 1337 O O . LYS A 1 181 ? -34.768 -19.845 13.090 1.00 82.81 181 LYS A O 1
ATOM 1342 N N . LYS A 1 182 ? -33.780 -21.085 11.504 1.00 81.56 182 LYS A N 1
ATOM 1343 C CA . LYS A 1 182 ? -34.634 -22.261 11.675 1.00 81.56 182 LYS A CA 1
ATOM 1344 C C . LYS A 1 182 ? -33.907 -23.322 12.496 1.00 81.56 182 LYS A C 1
ATOM 1346 O O . LYS A 1 182 ? -32.675 -23.373 12.522 1.00 81.56 182 LYS A O 1
ATOM 1351 N N . SER A 1 183 ? -34.677 -24.173 13.165 1.00 81.94 183 SER A N 1
ATOM 1352 C CA . SER A 1 183 ? -34.153 -25.409 13.746 1.00 81.94 183 SER A CA 1
ATOM 1353 C C . SER A 1 183 ? -33.601 -26.318 12.647 1.00 81.94 183 SER A C 1
ATOM 1355 O O . SER A 1 183 ? -33.991 -26.215 11.482 1.00 81.94 183 SER A O 1
ATOM 1357 N N . THR A 1 184 ? -32.708 -27.238 13.009 1.00 80.75 184 THR A N 1
ATOM 1358 C CA . THR A 1 184 ? -32.255 -28.280 12.078 1.00 80.75 184 THR A CA 1
ATOM 1359 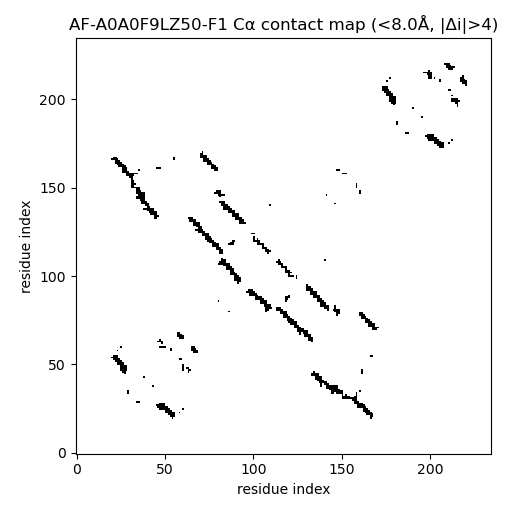C C . THR A 1 184 ? -33.459 -29.033 11.513 1.00 80.75 184 THR A C 1
ATOM 1361 O O . THR A 1 184 ? -34.399 -29.289 12.258 1.00 80.75 184 THR A O 1
ATOM 1364 N N . THR A 1 185 ? -33.408 -29.372 10.219 1.00 82.88 185 THR A N 1
ATOM 1365 C CA . THR A 1 185 ? -34.465 -30.051 9.434 1.00 82.88 185 THR A CA 1
ATOM 1366 C C . THR A 1 185 ? -35.737 -29.244 9.139 1.00 82.88 185 THR A C 1
ATOM 1368 O O . THR A 1 185 ? -36.741 -29.838 8.753 1.00 82.88 185 THR A O 1
ATOM 1371 N N . VAL A 1 186 ? -35.726 -27.919 9.311 1.00 81.38 186 VAL A N 1
ATOM 1372 C CA . VAL A 1 186 ? -36.857 -27.048 8.952 1.00 81.38 186 VAL A CA 1
ATOM 1373 C C . VAL A 1 186 ? -36.475 -26.135 7.787 1.00 81.38 186 VAL A C 1
ATOM 1375 O O . VAL A 1 186 ? -35.510 -25.376 7.880 1.00 81.38 186 VAL A O 1
ATOM 1378 N N . ASP A 1 187 ? -37.256 -26.188 6.708 1.00 80.75 187 ASP A N 1
ATOM 1379 C CA . ASP A 1 187 ? -37.090 -25.314 5.544 1.00 80.75 187 ASP A CA 1
ATOM 1380 C C . ASP A 1 187 ? -37.410 -23.843 5.869 1.00 80.75 187 ASP A C 1
ATOM 1382 O O . ASP A 1 187 ? -38.125 -23.516 6.819 1.00 80.75 187 ASP A O 1
ATOM 1386 N N . GLY A 1 188 ? -36.914 -22.922 5.036 1.00 74.31 188 GLY A N 1
ATOM 1387 C CA . GLY A 1 188 ? -37.038 -21.465 5.212 1.00 74.31 188 GLY A CA 1
ATOM 1388 C C . GLY A 1 188 ? -38.454 -20.877 5.084 1.00 74.31 188 GLY A C 1
ATOM 1389 O O . GLY A 1 188 ? -38.594 -19.654 5.090 1.00 74.31 188 GLY A O 1
ATOM 1390 N N . GLY A 1 189 ? -39.484 -21.720 4.987 1.00 79.00 189 GLY A N 1
ATOM 1391 C CA . GLY A 1 189 ? -40.892 -21.346 4.834 1.00 79.00 189 GLY A CA 1
ATOM 1392 C C . GLY A 1 189 ? -41.408 -21.431 3.393 1.00 79.00 189 GLY A C 1
ATOM 1393 O O . GLY A 1 189 ? -40.645 -21.591 2.444 1.00 79.00 189 GLY A O 1
ATOM 1394 N N . THR A 1 190 ? -42.731 -21.331 3.233 1.00 79.94 190 THR A N 1
ATOM 1395 C CA . THR A 1 190 ? -43.417 -21.302 1.929 1.00 79.94 190 THR A CA 1
ATOM 1396 C C . THR A 1 190 ? -43.808 -19.862 1.586 1.00 79.94 190 THR A C 1
ATOM 1398 O O . THR A 1 190 ? -44.489 -19.229 2.397 1.00 79.94 190 THR A O 1
ATOM 1401 N N . PRO A 1 191 ? -43.408 -19.315 0.424 1.00 76.69 191 PRO A N 1
ATOM 1402 C CA . PRO A 1 191 ? -43.791 -17.961 0.046 1.00 76.69 191 PRO A CA 1
ATOM 1403 C C . PRO A 1 191 ? -45.280 -17.886 -0.318 1.00 76.69 191 PRO A C 1
ATOM 1405 O O . PRO A 1 191 ? -45.820 -18.773 -0.975 1.00 76.69 191 PRO A O 1
ATOM 1408 N N . SER A 1 192 ? -45.930 -16.792 0.071 1.00 80.88 192 SER A N 1
ATOM 1409 C CA . SER A 1 192 ? -47.272 -16.411 -0.387 1.00 80.88 192 SER A CA 1
ATOM 1410 C C . SER A 1 192 ? -47.189 -15.380 -1.514 1.00 80.88 192 SER A C 1
ATOM 1412 O O . SER A 1 192 ? -46.190 -14.674 -1.655 1.00 80.88 192 SER A O 1
ATOM 1414 N N . VAL A 1 193 ? -48.244 -15.258 -2.323 1.00 81.88 193 VAL A N 1
ATOM 1415 C CA . VAL A 1 193 ? -48.343 -14.180 -3.320 1.00 81.88 193 VAL A CA 1
ATOM 1416 C C . VAL A 1 193 ? -48.387 -12.829 -2.595 1.00 81.88 193 VAL A C 1
ATOM 1418 O O . VAL A 1 193 ? -49.229 -12.626 -1.725 1.00 81.88 193 VAL A O 1
ATOM 1421 N N . GLY A 1 194 ? -47.499 -11.902 -2.965 1.00 80.50 194 GLY A N 1
ATOM 1422 C CA . GLY A 1 194 ? -47.421 -10.560 -2.378 1.00 80.50 194 GLY A CA 1
ATOM 1423 C C . GLY A 1 194 ? -46.244 -10.368 -1.416 1.00 80.50 194 GLY A C 1
ATOM 1424 O O . GLY A 1 194 ? -45.204 -11.017 -1.540 1.00 80.50 194 GLY A O 1
ATOM 1425 N N . ASN A 1 195 ? -46.385 -9.428 -0.478 1.00 77.81 195 ASN A N 1
ATOM 1426 C CA . ASN A 1 195 ? -45.325 -9.087 0.471 1.00 77.81 195 ASN A CA 1
ATOM 1427 C C . ASN A 1 195 ? -45.190 -10.180 1.537 1.00 77.81 195 ASN A C 1
ATOM 1429 O O . ASN A 1 195 ? -46.145 -10.481 2.247 1.00 77.81 195 ASN A O 1
ATOM 1433 N N . ASN A 1 196 ? -43.990 -10.742 1.668 1.00 78.56 196 ASN A N 1
ATOM 1434 C CA . ASN A 1 196 ? -43.670 -11.759 2.666 1.00 78.56 196 ASN A CA 1
ATOM 1435 C C . ASN A 1 196 ? -42.720 -11.164 3.711 1.00 78.56 196 ASN A C 1
ATOM 1437 O O . ASN A 1 196 ? -41.701 -10.575 3.350 1.00 78.56 196 ASN A O 1
ATOM 1441 N N . ILE A 1 197 ? -43.035 -11.345 4.994 1.00 76.00 197 ILE A N 1
ATOM 1442 C CA . ILE A 1 197 ? -42.173 -10.954 6.118 1.00 76.00 197 ILE A CA 1
ATOM 1443 C C . ILE A 1 197 ? -41.333 -12.169 6.523 1.00 76.00 197 ILE A C 1
ATOM 1445 O O . ILE A 1 197 ? -41.834 -13.294 6.537 1.00 76.00 197 ILE A O 1
ATOM 1449 N N . ARG A 1 198 ? -40.043 -11.962 6.811 1.00 75.88 198 ARG A N 1
ATOM 1450 C CA . ARG A 1 198 ? -39.146 -13.022 7.299 1.00 75.88 198 ARG A CA 1
ATOM 1451 C C . ARG A 1 198 ? -39.065 -12.988 8.812 1.00 75.88 198 ARG A C 1
ATOM 1453 O O . ARG A 1 198 ? -39.055 -11.908 9.396 1.00 75.88 198 ARG A O 1
ATOM 1460 N N . ALA A 1 199 ? -38.970 -14.171 9.412 1.00 75.81 199 ALA A N 1
ATOM 1461 C CA . ALA A 1 199 ? -39.030 -14.308 10.854 1.00 75.81 199 ALA A CA 1
ATOM 1462 C C . ALA A 1 199 ? -37.666 -13.993 11.485 1.00 75.81 199 ALA A C 1
ATOM 1464 O O . ALA A 1 199 ? -36.857 -14.898 11.668 1.00 75.81 199 ALA A O 1
ATOM 1465 N N . LEU A 1 200 ? -37.357 -12.722 11.752 1.00 79.81 200 LEU A N 1
ATOM 1466 C CA . LEU A 1 200 ? -36.079 -12.330 12.358 1.00 79.81 200 LEU A CA 1
ATOM 1467 C C . LEU A 1 200 ? -36.083 -12.717 13.841 1.00 79.81 200 LEU A C 1
ATOM 1469 O O . LEU A 1 200 ? -36.680 -12.033 14.667 1.00 79.81 200 LEU A O 1
ATOM 1473 N N . ASN A 1 201 ? -35.431 -13.830 14.174 1.00 79.06 201 ASN A N 1
ATOM 1474 C CA . ASN A 1 201 ? -35.568 -14.487 15.477 1.00 79.06 201 ASN A CA 1
ATOM 1475 C C . ASN A 1 201 ? -34.231 -14.788 16.180 1.00 79.06 201 ASN A C 1
ATOM 1477 O O . ASN A 1 201 ? -34.236 -15.279 17.306 1.00 79.06 201 ASN A O 1
ATOM 1481 N N . ASP A 1 202 ? -33.096 -14.479 15.548 1.00 76.94 202 ASP A N 1
ATOM 1482 C CA . ASP A 1 202 ? -31.753 -14.722 16.083 1.00 76.94 202 ASP A CA 1
ATOM 1483 C C . ASP A 1 202 ? -30.909 -13.450 15.964 1.00 76.94 202 ASP A C 1
ATOM 1485 O O . ASP A 1 202 ? -30.502 -13.074 14.865 1.00 76.94 202 ASP A O 1
ATOM 1489 N N . ALA A 1 203 ? -30.645 -12.778 17.087 1.00 78.81 203 ALA A N 1
ATOM 1490 C CA . ALA A 1 203 ? -29.676 -11.686 17.161 1.00 78.81 203 ALA A CA 1
ATOM 1491 C C . ALA A 1 203 ? -28.294 -12.272 17.481 1.00 78.81 203 ALA A C 1
ATOM 1493 O O . ALA A 1 203 ? -27.977 -12.561 18.632 1.00 78.81 203 ALA A O 1
ATOM 1494 N N . VAL A 1 204 ? -27.482 -12.469 16.444 1.00 73.81 204 VAL A N 1
ATOM 1495 C CA . VAL A 1 204 ? -26.139 -13.065 16.542 1.00 73.81 204 VAL A CA 1
ATOM 1496 C C . VAL A 1 204 ? -25.172 -12.126 17.255 1.00 73.81 204 VAL A C 1
ATOM 1498 O O . VAL A 1 204 ? -24.334 -12.563 18.038 1.00 73.81 204 VAL A O 1
ATOM 1501 N N . THR A 1 205 ? -25.297 -10.830 16.974 1.00 74.31 205 THR A N 1
ATOM 1502 C CA . THR A 1 205 ? -24.473 -9.770 17.556 1.00 74.31 205 THR A CA 1
ATOM 1503 C C . THR A 1 205 ? -25.337 -8.534 17.724 1.00 74.31 205 THR A C 1
ATOM 1505 O O . THR A 1 205 ? -26.096 -8.195 16.817 1.00 74.31 205 THR A O 1
ATOM 1508 N N . ASN A 1 206 ? -25.226 -7.860 18.866 1.00 77.81 206 ASN A N 1
ATOM 1509 C CA . ASN A 1 206 ? -25.868 -6.575 19.095 1.00 77.81 206 ASN A CA 1
ATOM 1510 C C . ASN A 1 206 ? -24.961 -5.677 19.936 1.00 77.81 206 ASN A C 1
ATOM 1512 O O . ASN A 1 206 ? -24.957 -5.739 21.162 1.00 77.81 206 ASN A O 1
ATOM 1516 N N . GLU A 1 207 ? -24.191 -4.848 19.251 1.00 79.94 207 GLU A N 1
ATOM 1517 C CA . GLU A 1 207 ? -23.315 -3.843 19.849 1.00 79.94 207 GLU A CA 1
ATOM 1518 C C . GLU A 1 207 ? -23.959 -2.449 19.793 1.00 79.94 207 GLU A C 1
ATOM 1520 O O . GLU A 1 207 ? -23.458 -1.494 20.387 1.00 79.94 207 GLU A O 1
ATOM 1525 N N . ILE A 1 208 ? -25.085 -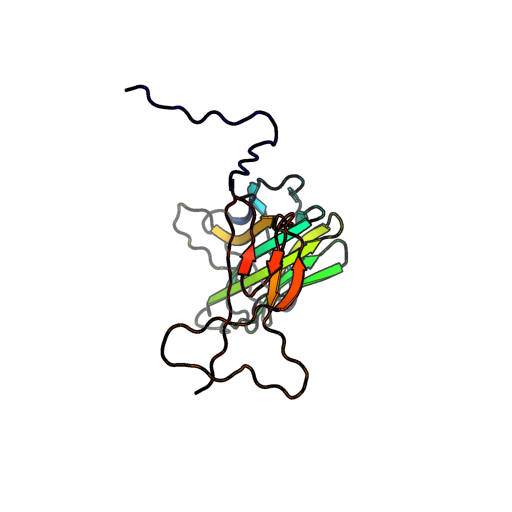2.301 19.079 1.00 76.81 208 ILE A N 1
ATOM 1526 C CA . ILE A 1 208 ? -25.806 -1.032 18.966 1.00 76.81 208 ILE A CA 1
ATOM 1527 C C . ILE A 1 208 ? -26.668 -0.852 20.215 1.00 76.81 208 ILE A C 1
ATOM 1529 O O . ILE A 1 208 ? -27.703 -1.493 20.385 1.00 76.81 208 ILE A O 1
ATOM 1533 N N . SER A 1 209 ? -26.258 0.068 21.089 1.00 77.88 209 SER A N 1
ATOM 1534 C CA . SER A 1 209 ? -27.023 0.408 22.291 1.00 77.88 209 SER A CA 1
ATOM 1535 C C . SER A 1 209 ? -28.472 0.777 21.948 1.00 77.88 209 SER A C 1
ATOM 1537 O O . SER A 1 209 ? -28.726 1.634 21.101 1.00 77.88 209 SER A O 1
ATOM 1539 N N . GLY A 1 210 ? -29.423 0.108 22.605 1.00 76.50 210 GLY A N 1
ATOM 1540 C CA . GLY A 1 210 ? -30.858 0.313 22.403 1.00 76.50 210 GLY A CA 1
ATOM 1541 C C . GLY A 1 210 ? -31.445 -0.348 21.155 1.00 76.50 210 GLY A C 1
ATOM 1542 O O . GLY A 1 210 ? -32.660 -0.286 20.971 1.00 76.50 210 GLY A O 1
ATOM 1543 N N . ALA A 1 211 ? -30.634 -0.999 20.318 1.00 82.00 211 ALA A N 1
ATOM 1544 C CA . ALA A 1 211 ? -31.166 -1.779 19.216 1.00 82.00 211 ALA A CA 1
ATOM 1545 C C . ALA A 1 211 ? -31.714 -3.124 19.706 1.00 82.00 211 ALA A C 1
ATOM 1547 O O . ALA A 1 211 ? -31.197 -3.713 20.658 1.00 82.00 211 ALA A O 1
ATOM 1548 N N . SER A 1 212 ? -32.771 -3.619 19.069 1.00 81.25 212 SER A N 1
ATOM 1549 C CA . SER A 1 212 ? -33.391 -4.894 19.436 1.00 81.25 212 SER A CA 1
ATOM 1550 C C . SER A 1 212 ? -34.080 -5.553 18.248 1.00 81.25 212 SER A C 1
ATOM 1552 O O . SER A 1 212 ? -34.354 -4.911 17.232 1.00 81.25 212 SER A O 1
ATOM 1554 N N . VAL A 1 213 ? -34.368 -6.847 18.389 1.00 80.94 213 VAL A N 1
ATOM 1555 C CA . VAL A 1 213 ? -35.239 -7.584 17.473 1.00 80.94 213 VAL A CA 1
ATOM 1556 C C . VAL A 1 213 ? -36.354 -8.240 18.259 1.00 80.94 213 VAL A C 1
ATOM 1558 O O . VAL A 1 213 ? -36.095 -8.970 19.215 1.00 80.94 213 VAL A O 1
ATOM 1561 N N . ALA A 1 214 ? -37.591 -7.973 17.853 1.00 78.31 214 ALA A N 1
ATOM 1562 C CA . ALA A 1 214 ? -38.776 -8.598 18.419 1.00 78.31 214 ALA A CA 1
ATOM 1563 C C . ALA A 1 214 ? -39.904 -8.615 17.386 1.00 78.31 214 ALA A C 1
ATOM 1565 O O . ALA A 1 214 ? -40.114 -7.628 16.686 1.00 78.31 214 ALA A O 1
ATOM 1566 N N . SER A 1 215 ? -40.663 -9.713 17.328 1.00 76.31 215 SER A N 1
ATOM 1567 C CA . SER A 1 215 ? -41.831 -9.856 16.438 1.00 76.31 215 SER A CA 1
ATOM 1568 C C . SER A 1 215 ? -41.531 -9.492 14.976 1.00 76.31 215 SER A C 1
ATOM 1570 O O . SER A 1 215 ? -42.279 -8.745 14.352 1.00 76.31 215 SER A O 1
ATOM 1572 N N . ASP A 1 216 ? -40.399 -9.971 14.454 1.00 75.12 216 ASP A N 1
ATOM 1573 C CA . ASP A 1 216 ? -39.935 -9.723 13.081 1.00 75.12 216 ASP A CA 1
ATOM 1574 C C . ASP A 1 216 ? -39.654 -8.247 12.756 1.00 75.12 216 ASP A C 1
ATOM 1576 O O . ASP A 1 216 ? -39.585 -7.850 11.593 1.00 75.12 216 ASP A O 1
ATOM 1580 N N . GLN A 1 217 ? -39.476 -7.422 13.790 1.00 79.19 217 GLN A N 1
ATOM 1581 C CA . GLN A 1 217 ? -39.132 -6.011 13.681 1.00 79.19 217 GLN A CA 1
ATOM 1582 C C . GLN A 1 217 ? -37.753 -5.752 14.274 1.00 79.19 217 GLN A C 1
ATOM 1584 O O . GLN A 1 217 ? -37.413 -6.259 15.345 1.00 79.19 217 GLN A O 1
ATOM 1589 N N . ILE A 1 218 ? -36.980 -4.913 13.586 1.00 82.81 218 ILE A N 1
ATOM 1590 C CA . ILE A 1 218 ? -35.736 -4.346 14.101 1.00 82.81 218 ILE A CA 1
ATOM 1591 C C . ILE A 1 218 ? -36.073 -2.978 14.693 1.00 82.81 218 ILE A C 1
ATOM 1593 O O . ILE A 1 218 ? -36.572 -2.103 13.988 1.00 82.81 218 ILE A O 1
ATOM 1597 N N . THR A 1 219 ? -35.780 -2.783 15.976 1.00 82.50 219 THR A N 1
ATOM 1598 C CA . THR A 1 219 ? -35.823 -1.458 16.605 1.00 82.50 219 THR A CA 1
ATOM 1599 C C . THR A 1 219 ? -34.425 -0.864 16.576 1.00 82.50 219 THR A C 1
ATOM 1601 O O . THR A 1 219 ? -33.473 -1.510 17.011 1.00 82.50 219 THR A O 1
ATOM 1604 N N . LEU A 1 220 ? -34.307 0.366 16.084 1.00 77.88 220 LEU A N 1
ATOM 1605 C CA . LEU A 1 220 ? -33.084 1.163 16.125 1.00 77.88 220 LEU A CA 1
ATOM 1606 C C . LEU A 1 220 ? -33.375 2.472 16.861 1.00 77.88 220 LEU A C 1
ATOM 1608 O O . LEU A 1 220 ? -34.497 2.980 16.828 1.00 77.88 220 LEU A O 1
ATOM 1612 N N . GLY A 1 221 ? -32.358 3.019 17.523 1.00 76.62 221 GLY A N 1
ATOM 1613 C CA . GLY A 1 221 ? -32.423 4.383 18.038 1.00 76.62 221 GLY A CA 1
ATOM 1614 C C . GLY A 1 221 ? -32.531 5.409 16.907 1.00 76.62 221 GLY A C 1
ATOM 1615 O O . GLY A 1 221 ? -32.450 5.085 15.724 1.00 76.62 221 GLY A O 1
ATOM 1616 N N . ASN A 1 222 ? -32.704 6.680 17.262 1.00 66.31 222 ASN A N 1
ATOM 1617 C CA . ASN A 1 222 ? -32.621 7.749 16.271 1.00 66.31 222 ASN A CA 1
ATOM 1618 C C . ASN A 1 222 ? -31.171 7.882 15.773 1.00 66.31 222 ASN A C 1
ATOM 1620 O O . ASN A 1 222 ? -30.258 8.030 16.585 1.00 66.31 222 ASN A O 1
ATOM 1624 N N . GLY A 1 223 ? -30.956 7.860 14.458 1.00 69.56 223 GLY A N 1
ATOM 1625 C CA . GLY A 1 223 ? -29.617 7.921 13.879 1.00 69.56 223 GLY A CA 1
ATOM 1626 C C . GLY A 1 223 ? -29.588 7.615 12.386 1.00 69.56 223 GLY A C 1
ATOM 1627 O O . GLY A 1 223 ? -30.600 7.258 11.784 1.00 69.56 223 GLY A O 1
ATOM 1628 N N . ALA A 1 224 ? -28.407 7.766 11.790 1.00 66.56 224 ALA A N 1
ATOM 1629 C CA . ALA A 1 224 ? -28.129 7.310 10.436 1.00 66.56 224 ALA A CA 1
ATOM 1630 C C . ALA A 1 224 ? -27.472 5.926 10.505 1.00 66.56 224 ALA A C 1
ATOM 1632 O O . ALA A 1 224 ? -26.485 5.749 11.217 1.00 66.56 224 ALA A O 1
ATOM 1633 N N . TYR A 1 225 ? -28.018 4.965 9.763 1.00 67.81 225 TYR A N 1
ATOM 1634 C CA . TYR A 1 225 ? -27.559 3.578 9.751 1.00 67.81 225 TYR A CA 1
ATOM 1635 C C . TYR A 1 225 ? -27.325 3.123 8.312 1.00 67.81 225 TYR A C 1
ATOM 1637 O O . TYR A 1 225 ? -28.139 3.403 7.431 1.00 67.81 225 TYR A O 1
ATOM 1645 N N . GLU A 1 226 ? -26.241 2.386 8.078 1.00 70.25 226 GLU A N 1
ATOM 1646 C CA . GLU A 1 226 ? -26.062 1.619 6.846 1.00 70.25 226 GLU A CA 1
ATOM 1647 C C . GLU A 1 226 ? -26.701 0.240 7.041 1.00 70.25 226 GLU A C 1
ATOM 1649 O O . GLU A 1 226 ? -26.300 -0.523 7.919 1.00 70.25 226 GLU A O 1
ATOM 1654 N N . ILE A 1 227 ? -27.715 -0.083 6.237 1.00 75.94 227 ILE A N 1
ATOM 1655 C CA . ILE A 1 227 ? -28.440 -1.354 6.339 1.00 75.94 227 ILE A CA 1
ATOM 1656 C C . ILE A 1 227 ? -28.066 -2.234 5.150 1.00 75.94 227 ILE A C 1
ATOM 1658 O O . ILE A 1 227 ? -28.274 -1.861 3.996 1.00 75.94 227 ILE A O 1
ATOM 1662 N N . LYS A 1 228 ? -27.555 -3.435 5.438 1.00 69.25 228 LYS A N 1
ATOM 1663 C CA . LYS A 1 228 ? -27.295 -4.487 4.446 1.00 69.25 228 LYS A CA 1
ATOM 1664 C C . LYS A 1 228 ? -28.198 -5.672 4.743 1.00 69.25 228 LYS A C 1
ATOM 1666 O O . LYS A 1 228 ? -28.156 -6.217 5.842 1.00 69.25 228 LYS A O 1
ATOM 1671 N N . ALA A 1 229 ? -29.001 -6.073 3.764 1.00 75.06 229 ALA A N 1
ATOM 1672 C CA . ALA A 1 229 ? -29.904 -7.209 3.879 1.00 75.06 229 ALA A CA 1
ATOM 1673 C C . ALA A 1 229 ? -29.633 -8.212 2.755 1.00 75.06 229 ALA A C 1
ATOM 1675 O O . ALA A 1 229 ? -29.514 -7.836 1.591 1.00 75.06 229 ALA A O 1
ATOM 1676 N N . PHE A 1 230 ? -29.569 -9.494 3.113 1.00 70.00 230 PHE A N 1
ATOM 1677 C CA . PHE A 1 230 ? -29.406 -10.600 2.175 1.00 70.00 230 PHE A CA 1
ATOM 1678 C C . PHE A 1 230 ? -30.563 -11.571 2.359 1.00 70.00 230 PHE A C 1
ATOM 1680 O O . PHE A 1 230 ? -30.797 -12.070 3.459 1.00 70.00 230 PHE A O 1
ATOM 1687 N N . VAL A 1 231 ? -31.297 -11.827 1.279 1.00 72.31 231 VAL A N 1
ATOM 1688 C CA . VAL A 1 231 ? -32.498 -12.662 1.309 1.00 72.31 231 VAL A CA 1
ATOM 1689 C C . VAL A 1 231 ? -32.404 -13.684 0.180 1.00 72.31 231 VAL A C 1
ATOM 1691 O O . VAL A 1 231 ? -32.755 -13.364 -0.955 1.00 72.31 231 VAL A O 1
ATOM 1694 N N . PRO A 1 232 ? -31.918 -14.909 0.446 1.00 66.56 232 PRO A N 1
ATOM 1695 C CA . PRO A 1 232 ? -31.917 -15.944 -0.573 1.00 66.56 232 PRO A CA 1
ATOM 1696 C C . PRO A 1 232 ? -33.361 -16.353 -0.898 1.00 66.56 232 PRO A C 1
ATOM 1698 O O . PRO A 1 232 ? -34.197 -16.524 0.002 1.00 66.56 232 PRO A O 1
ATOM 1701 N N . CYS A 1 233 ? -33.639 -16.514 -2.191 1.00 62.78 233 CYS A N 1
ATOM 1702 C CA . CYS A 1 233 ? -34.836 -17.157 -2.717 1.00 62.78 233 CYS A CA 1
ATOM 1703 C C . CYS A 1 233 ? -34.427 -18.298 -3.660 1.00 62.78 233 CYS A C 1
ATOM 1705 O O . CYS A 1 233 ? -33.416 -18.212 -4.357 1.00 62.78 233 CYS A O 1
ATOM 1707 N N . PHE A 1 234 ? -35.205 -19.376 -3.651 1.00 56.47 234 PHE A N 1
ATOM 1708 C CA . PHE A 1 234 ? -35.089 -20.494 -4.583 1.00 56.47 234 PHE A CA 1
ATOM 1709 C C . PHE A 1 234 ? -36.414 -20.597 -5.343 1.00 56.47 234 PHE A C 1
ATOM 1711 O O . PHE A 1 234 ? -37.466 -20.346 -4.748 1.00 56.47 234 PHE A O 1
ATOM 1718 N N . ARG A 1 235 ? -36.355 -20.894 -6.643 1.00 54.34 235 ARG A N 1
ATOM 1719 C CA . ARG A 1 235 ? -37.536 -21.175 -7.464 1.00 54.34 235 ARG A CA 1
ATOM 1720 C C . ARG A 1 235 ? -37.701 -22.675 -7.616 1.00 54.34 235 ARG A C 1
ATOM 1722 O O . ARG A 1 235 ? -36.691 -23.314 -7.974 1.00 54.34 235 ARG A O 1
#